Protein AF-B8M9M9-F1 (afdb_monomer)

Structure (mmCIF, N/CA/C/O backbone):
data_AF-B8M9M9-F1
#
_entry.id   AF-B8M9M9-F1
#
loop_
_atom_site.group_PDB
_atom_site.id
_atom_site.type_symbol
_atom_site.label_atom_id
_atom_site.label_alt_id
_atom_site.label_comp_id
_atom_site.label_asym_id
_atom_site.label_entity_id
_atom_site.label_seq_id
_atom_site.pdbx_PDB_ins_code
_atom_site.Cartn_x
_atom_site.Cartn_y
_atom_site.Cartn_z
_atom_site.occupancy
_atom_site.B_iso_or_equiv
_atom_site.auth_seq_id
_atom_site.auth_comp_id
_atom_site.auth_asym_id
_atom_site.auth_atom_id
_atom_site.pdbx_PDB_model_num
ATOM 1 N N . MET A 1 1 ? 18.901 -15.751 -24.600 1.00 37.00 1 MET A N 1
ATOM 2 C CA . MET A 1 1 ? 18.496 -15.668 -23.179 1.00 37.00 1 MET A CA 1
ATOM 3 C C . MET A 1 1 ? 17.667 -14.405 -23.020 1.00 37.00 1 MET A C 1
ATOM 5 O O . MET A 1 1 ? 18.188 -13.337 -23.303 1.00 37.00 1 MET A O 1
ATOM 9 N N . GLY A 1 2 ? 16.372 -14.521 -22.713 1.00 35.16 2 GLY A N 1
ATOM 10 C CA . GLY A 1 2 ? 15.493 -13.353 -22.566 1.00 35.16 2 GLY A CA 1
ATOM 11 C C . GLY A 1 2 ? 15.772 -12.568 -21.272 1.00 35.16 2 GLY A C 1
ATOM 12 O O . GLY A 1 2 ? 16.359 -13.128 -20.345 1.00 35.16 2 GLY A O 1
ATOM 13 N N . PRO A 1 3 ? 15.332 -11.300 -21.172 1.00 39.88 3 PRO A N 1
ATOM 14 C CA . PRO A 1 3 ? 15.603 -10.413 -20.030 1.00 39.88 3 PRO A CA 1
ATOM 15 C C . PRO A 1 3 ? 14.978 -10.867 -18.693 1.00 39.88 3 PRO A C 1
ATOM 17 O O . PRO A 1 3 ? 15.274 -10.295 -17.649 1.00 39.88 3 PRO A O 1
ATOM 20 N N . HIS A 1 4 ? 14.182 -11.940 -18.685 1.00 45.97 4 HIS A N 1
ATOM 21 C CA . HIS A 1 4 ? 13.529 -12.495 -17.493 1.00 45.97 4 HIS A CA 1
ATOM 22 C C . HIS A 1 4 ? 14.466 -13.223 -16.505 1.00 45.97 4 HIS A C 1
ATOM 24 O O . HIS A 1 4 ? 14.014 -13.648 -15.447 1.00 45.97 4 HIS A O 1
ATOM 30 N N . GLY A 1 5 ? 15.753 -13.402 -16.822 1.00 49.03 5 GLY A N 1
ATOM 31 C CA . GLY A 1 5 ? 16.657 -14.248 -16.026 1.00 49.03 5 GLY A CA 1
ATOM 32 C C . GLY A 1 5 ? 17.249 -13.623 -14.755 1.00 49.03 5 GLY A C 1
ATOM 33 O O . GLY A 1 5 ? 17.835 -14.349 -13.960 1.00 49.03 5 GLY A O 1
ATOM 34 N N . LEU A 1 6 ? 17.145 -12.303 -14.563 1.00 57.69 6 LEU A N 1
ATOM 35 C CA . LEU A 1 6 ? 17.858 -11.594 -13.484 1.00 57.69 6 LEU A CA 1
ATOM 36 C C . LEU A 1 6 ? 17.001 -11.275 -12.255 1.00 57.69 6 LEU A C 1
ATOM 38 O O . LEU A 1 6 ? 17.533 -11.223 -11.152 1.00 57.69 6 LEU A O 1
ATOM 42 N N . PHE A 1 7 ? 15.692 -11.086 -12.427 1.00 62.22 7 PHE A N 1
ATOM 43 C CA . PHE A 1 7 ? 14.778 -10.728 -11.343 1.00 62.22 7 PHE A CA 1
ATOM 44 C C . PHE A 1 7 ? 13.549 -11.633 -11.410 1.00 62.22 7 PHE A C 1
ATOM 46 O O . PHE A 1 7 ? 12.794 -11.592 -12.381 1.00 62.22 7 PHE A O 1
ATOM 53 N N . GLY A 1 8 ? 13.354 -12.464 -10.386 1.00 65.31 8 GLY A N 1
ATOM 54 C CA . GLY A 1 8 ? 12.163 -13.300 -10.245 1.00 65.31 8 GLY A CA 1
ATOM 55 C C . GLY A 1 8 ? 11.126 -12.644 -9.328 1.00 65.31 8 GLY A C 1
ATOM 56 O O . GLY A 1 8 ? 11.519 -11.997 -8.355 1.00 65.31 8 GLY A O 1
ATOM 57 N N . PRO A 1 9 ? 9.817 -12.814 -9.589 1.00 68.94 9 PRO A N 1
ATOM 58 C CA . PRO A 1 9 ? 8.790 -12.368 -8.658 1.00 68.94 9 PRO A CA 1
ATOM 59 C C . PRO A 1 9 ? 8.877 -13.131 -7.326 1.00 68.94 9 PRO A C 1
ATOM 61 O O . PRO A 1 9 ? 9.280 -14.299 -7.271 1.00 68.94 9 PRO A O 1
ATOM 64 N N . ILE A 1 10 ? 8.467 -12.480 -6.239 1.00 67.31 10 ILE A N 1
ATOM 65 C CA . ILE A 1 10 ? 8.389 -13.067 -4.905 1.00 67.31 10 ILE A CA 1
ATOM 66 C C . ILE A 1 10 ? 7.365 -14.205 -4.934 1.00 67.31 10 ILE A C 1
ATOM 68 O O . ILE A 1 10 ? 6.205 -14.014 -5.293 1.00 67.31 10 ILE A O 1
ATOM 72 N N . LYS A 1 11 ? 7.774 -15.394 -4.479 1.00 64.56 11 LYS A N 1
ATOM 73 C CA . LYS A 1 11 ? 6.892 -16.576 -4.418 1.00 64.56 11 LYS A CA 1
ATOM 74 C C . LYS A 1 11 ? 5.736 -16.423 -3.421 1.00 64.56 11 LYS A C 1
ATOM 76 O O . LYS A 1 11 ? 4.713 -17.084 -3.557 1.00 64.56 11 LYS A O 1
ATOM 81 N N . LYS A 1 12 ? 5.925 -15.602 -2.386 1.00 67.44 12 LYS A N 1
ATOM 82 C CA . LYS A 1 12 ? 4.947 -15.291 -1.337 1.00 67.44 12 LYS A CA 1
ATOM 83 C C . LYS A 1 12 ? 5.004 -13.791 -1.047 1.00 67.44 12 LYS A C 1
ATOM 85 O O . LYS A 1 12 ? 5.768 -13.390 -0.168 1.00 67.44 12 LYS A O 1
ATOM 90 N N . PRO A 1 13 ? 4.281 -12.956 -1.808 1.00 59.84 13 PRO A N 1
ATOM 91 C CA . PRO A 1 13 ? 4.285 -11.527 -1.551 1.00 59.84 13 PRO A CA 1
ATOM 92 C C . PRO A 1 13 ? 3.748 -11.241 -0.139 1.00 59.84 13 PRO A C 1
ATOM 94 O O . PRO A 1 13 ? 2.938 -12.019 0.382 1.00 59.84 13 PRO A O 1
ATOM 97 N N . PRO A 1 14 ? 4.163 -10.122 0.483 1.00 66.94 14 PRO A N 1
ATOM 98 C CA . PRO A 1 14 ? 3.512 -9.599 1.677 1.00 66.94 14 PRO A CA 1
ATOM 99 C C . PRO A 1 14 ? 2.004 -9.534 1.463 1.00 66.94 14 PRO A C 1
ATOM 101 O O . PRO A 1 14 ? 1.552 -9.403 0.332 1.00 66.94 14 PRO A O 1
ATOM 104 N N . VAL A 1 15 ? 1.219 -9.663 2.527 1.00 78.88 15 VAL A N 1
ATOM 105 C CA . VAL A 1 15 ? -0.241 -9.798 2.407 1.00 78.88 15 VAL A CA 1
ATOM 106 C C . VAL A 1 15 ? -0.929 -8.456 2.125 1.00 78.88 15 VAL A C 1
ATOM 108 O O . VAL A 1 15 ? -1.921 -8.422 1.398 1.00 78.88 15 VAL A O 1
ATOM 111 N N . ASN A 1 16 ? -0.367 -7.366 2.655 1.00 83.31 16 ASN A N 1
ATOM 112 C CA . ASN A 1 16 ? -0.835 -6.002 2.435 1.00 83.31 16 ASN A CA 1
ATOM 113 C C . ASN A 1 16 ? 0.273 -5.136 1.834 1.00 83.31 16 ASN A C 1
ATOM 115 O O . ASN A 1 16 ? 1.415 -5.151 2.306 1.00 83.31 16 ASN A O 1
ATOM 119 N N . LEU A 1 17 ? -0.103 -4.331 0.846 1.00 84.19 17 LEU A N 1
ATOM 120 C CA . LEU A 1 17 ? 0.721 -3.302 0.224 1.00 84.19 17 LEU A CA 1
ATOM 121 C C . LEU A 1 17 ? 0.045 -1.935 0.369 1.00 84.19 17 LEU A C 1
ATOM 123 O O . LEU A 1 17 ? -1.182 -1.834 0.303 1.00 84.19 17 LEU A O 1
ATOM 127 N N . LEU A 1 18 ? 0.842 -0.876 0.522 1.00 85.31 18 LEU A N 1
ATOM 128 C CA . LEU A 1 18 ? 0.359 0.505 0.559 1.00 85.31 18 LEU A CA 1
ATOM 129 C C . LEU A 1 18 ? 0.906 1.306 -0.614 1.00 85.31 18 LEU A C 1
ATOM 131 O O . LEU A 1 18 ? 2.118 1.336 -0.844 1.00 85.31 18 LEU A O 1
ATOM 135 N N . ARG A 1 19 ? 0.025 2.033 -1.301 1.00 86.69 19 ARG A N 1
ATOM 136 C CA . ARG A 1 19 ? 0.405 3.051 -2.286 1.00 86.69 19 ARG A CA 1
ATOM 137 C C . ARG A 1 19 ? -0.036 4.423 -1.808 1.00 86.69 19 ARG A C 1
ATOM 139 O O . ARG A 1 19 ? -1.153 4.579 -1.329 1.00 86.69 19 ARG A O 1
ATOM 146 N N . VAL A 1 20 ? 0.828 5.422 -1.974 1.00 86.00 20 VAL A N 1
ATOM 147 C CA . VAL A 1 20 ? 0.485 6.826 -1.714 1.00 86.00 20 VAL A CA 1
ATOM 148 C C . VAL A 1 20 ? 0.447 7.590 -3.034 1.00 86.00 20 VAL A C 1
ATOM 150 O O . VAL A 1 20 ? 1.456 7.653 -3.741 1.00 86.00 20 VAL A O 1
ATOM 153 N N . GLY A 1 21 ? -0.724 8.136 -3.358 1.00 85.50 21 GLY A N 1
ATOM 154 C CA . GLY A 1 21 ? -1.065 8.801 -4.620 1.00 85.50 21 GLY A CA 1
ATOM 155 C C . GLY A 1 21 ? -1.527 10.246 -4.441 1.00 85.50 21 GLY A C 1
ATOM 156 O O . GLY A 1 21 ? -1.677 10.688 -3.306 1.00 85.50 21 GLY A O 1
ATOM 157 N N . TYR A 1 22 ? -1.748 10.980 -5.539 1.00 84.44 22 TYR A N 1
ATOM 158 C CA . TYR A 1 22 ? -2.351 12.329 -5.526 1.00 84.44 22 TYR A CA 1
ATOM 159 C C . TYR A 1 22 ? -3.034 12.688 -6.864 1.00 84.44 22 TYR A C 1
ATOM 161 O O . TYR A 1 22 ? -2.689 12.106 -7.887 1.00 84.44 22 TYR A O 1
ATOM 169 N N . ASN A 1 23 ? -3.965 13.649 -6.905 1.00 68.75 23 ASN A N 1
ATOM 170 C CA . ASN A 1 23 ? -4.644 14.138 -8.131 1.00 68.75 23 ASN A CA 1
ATOM 171 C C . ASN A 1 23 ? -5.162 13.030 -9.078 1.00 68.75 23 ASN A C 1
ATOM 173 O O . ASN A 1 23 ? -4.987 13.116 -10.295 1.00 68.75 23 ASN A O 1
ATOM 177 N N . ASN A 1 24 ? -5.702 11.934 -8.538 1.00 63.38 24 ASN A N 1
ATOM 178 C CA . ASN A 1 24 ? -6.123 10.764 -9.321 1.00 63.38 24 ASN A CA 1
ATOM 179 C C . ASN A 1 24 ? -5.016 10.146 -10.214 1.00 63.38 24 ASN A C 1
ATOM 181 O O . ASN A 1 24 ? -5.287 9.286 -11.041 1.00 63.38 24 ASN A O 1
ATOM 185 N N . AS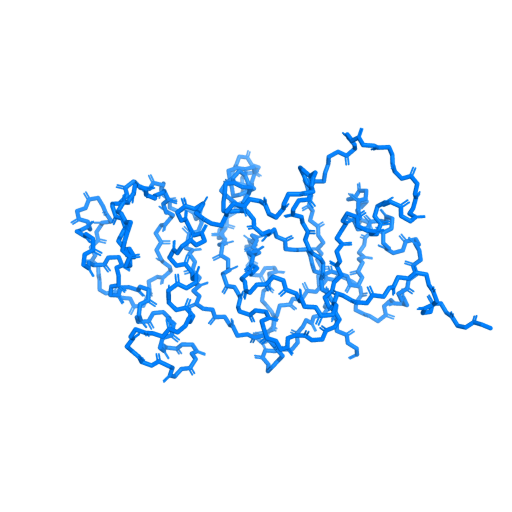N A 1 25 ? -3.741 10.508 -10.012 1.00 64.69 25 ASN A N 1
ATOM 186 C CA . ASN A 1 25 ? -2.597 9.959 -10.752 1.00 64.69 25 ASN A CA 1
ATOM 187 C C . ASN A 1 25 ? -2.364 8.473 -10.484 1.00 64.69 25 ASN A C 1
ATOM 189 O O . ASN A 1 25 ? -1.485 7.856 -11.071 1.00 64.69 25 ASN A O 1
ATOM 193 N N . THR A 1 26 ? -3.081 7.940 -9.505 1.00 61.09 26 THR A N 1
ATOM 194 C CA . THR A 1 26 ? -2.960 6.563 -9.090 1.00 61.09 26 THR A CA 1
ATOM 195 C C . THR A 1 26 ? -4.026 5.712 -9.742 1.00 61.09 26 THR A C 1
ATOM 197 O O . THR A 1 26 ? -3.704 4.574 -10.045 1.00 61.09 26 THR A O 1
ATOM 200 N N . PHE A 1 27 ? -5.222 6.245 -10.021 1.00 68.12 27 PHE A N 1
ATOM 201 C CA . PHE A 1 27 ? -6.315 5.487 -10.617 1.00 68.12 27 PHE A CA 1
ATOM 202 C C . PHE A 1 27 ? -6.678 5.995 -12.011 1.00 68.12 27 PHE A C 1
ATOM 204 O O . PHE A 1 27 ? -7.048 7.149 -12.193 1.00 68.12 27 PHE A O 1
ATOM 211 N N . GLN A 1 28 ? -6.666 5.094 -12.989 1.00 67.81 28 GLN A N 1
ATOM 212 C CA . GLN A 1 28 ? -7.261 5.330 -14.301 1.00 67.81 28 GLN A CA 1
ATOM 213 C C . GLN A 1 28 ? -8.176 4.155 -14.628 1.00 67.81 28 GLN A C 1
ATOM 215 O O . GLN A 1 28 ? -7.745 3.004 -14.573 1.00 67.81 28 GLN A O 1
ATOM 220 N N . ASN A 1 29 ? -9.442 4.427 -14.955 1.00 67.88 29 ASN A N 1
ATOM 221 C CA . ASN A 1 29 ? -10.446 3.393 -15.241 1.00 67.88 29 ASN A CA 1
ATOM 222 C C . ASN A 1 29 ? -10.496 2.301 -14.152 1.00 67.88 29 ASN A C 1
ATOM 224 O O . ASN A 1 29 ? -10.476 1.117 -14.467 1.00 67.88 29 ASN A O 1
ATOM 228 N N . PHE A 1 30 ? -10.493 2.706 -12.875 1.00 68.31 30 PHE A N 1
ATOM 229 C CA . PHE A 1 30 ? -10.456 1.826 -11.690 1.00 68.31 30 PHE A CA 1
ATOM 230 C C . PHE A 1 30 ? -9.159 1.019 -11.478 1.00 68.31 30 PHE A C 1
ATOM 232 O O . PHE A 1 30 ? -9.028 0.338 -10.461 1.00 68.31 30 PHE A O 1
ATOM 239 N N . ASN A 1 31 ? -8.173 1.147 -12.369 1.00 71.56 31 ASN A N 1
ATOM 240 C CA . ASN A 1 31 ? -6.891 0.444 -12.307 1.00 71.56 31 ASN A CA 1
ATOM 241 C C . ASN A 1 31 ? -5.799 1.318 -11.684 1.00 71.56 31 ASN A C 1
ATOM 243 O O . ASN A 1 31 ? -5.818 2.533 -11.871 1.00 71.56 31 ASN A O 1
ATOM 247 N N . MET A 1 32 ? -4.826 0.719 -10.992 1.00 75.12 32 MET A N 1
ATOM 248 C CA . MET A 1 32 ? -3.629 1.408 -10.513 1.00 75.12 32 MET A CA 1
ATOM 249 C C . MET A 1 32 ? -2.572 1.407 -11.600 1.00 75.12 32 MET A C 1
ATOM 251 O O . MET A 1 32 ? -2.224 0.334 -12.069 1.00 75.12 32 MET A O 1
ATOM 255 N N . VAL A 1 33 ? -2.028 2.566 -11.979 1.00 68.12 33 VAL A N 1
ATOM 256 C CA . VAL A 1 33 ? -1.318 2.732 -13.268 1.00 68.12 33 VAL A CA 1
ATOM 257 C C . VAL A 1 33 ? 0.184 3.057 -12.990 1.00 68.12 33 VAL A C 1
ATOM 259 O O . VAL A 1 33 ? 0.483 3.891 -12.132 1.00 68.12 33 VAL A O 1
ATOM 262 N N . ALA A 1 34 ? 1.130 2.320 -13.612 1.00 69.69 34 ALA A N 1
ATOM 263 C CA . ALA A 1 34 ? 2.610 2.314 -13.431 1.00 69.69 34 ALA A CA 1
ATOM 264 C C . ALA A 1 34 ? 3.435 3.472 -13.990 1.00 69.69 34 ALA A C 1
ATOM 266 O O . ALA A 1 34 ? 3.583 4.403 -13.238 1.00 69.69 34 ALA A O 1
ATOM 267 N N . GLY A 1 35 ? 4.015 3.465 -15.193 1.00 65.81 35 GLY A N 1
ATOM 268 C CA . GLY A 1 35 ? 4.495 4.693 -15.842 1.00 65.81 35 GLY A CA 1
ATOM 269 C C . GLY A 1 35 ? 4.885 4.661 -17.287 1.00 65.81 35 GLY A C 1
ATOM 270 O O . GLY A 1 35 ? 4.576 5.557 -18.074 1.00 65.81 35 GLY A O 1
ATOM 271 N N . TYR A 1 36 ? 5.448 3.537 -17.649 1.00 73.31 36 TYR A N 1
ATOM 272 C CA . TYR A 1 36 ? 5.598 3.160 -19.021 1.00 73.31 36 TYR A CA 1
ATOM 273 C C . TYR A 1 36 ? 5.278 1.662 -19.088 1.00 73.31 36 TYR A C 1
ATOM 275 O O . TYR A 1 36 ? 6.170 0.837 -18.960 1.00 73.31 36 TYR A O 1
ATOM 283 N N . PRO A 1 37 ? 3.994 1.289 -19.186 1.00 69.12 37 PRO A N 1
ATOM 284 C CA . PRO A 1 37 ? 3.499 -0.105 -19.104 1.00 69.12 37 PRO A CA 1
ATOM 285 C C . PRO A 1 37 ? 4.147 -1.041 -20.095 1.00 69.12 37 PRO A C 1
ATOM 287 O O . PRO A 1 37 ? 4.480 -2.172 -19.789 1.00 69.12 37 PRO A O 1
ATOM 290 N N . ASN A 1 38 ? 4.244 -0.536 -21.320 1.00 74.69 38 ASN A N 1
ATOM 291 C CA . ASN A 1 38 ? 4.642 -1.267 -22.495 1.00 74.69 38 ASN A CA 1
ATOM 292 C C . ASN A 1 38 ? 6.170 -1.235 -22.597 1.00 74.69 38 ASN A C 1
ATOM 294 O O . ASN A 1 38 ? 6.725 -1.675 -23.600 1.00 74.69 38 ASN A O 1
ATOM 298 N N . MET A 1 39 ? 6.855 -0.662 -21.592 1.00 76.69 39 MET A N 1
ATOM 299 C CA . MET A 1 39 ? 8.299 -0.736 -21.492 1.00 76.69 39 MET A CA 1
ATOM 300 C C . MET A 1 39 ? 8.676 -2.182 -21.204 1.00 76.69 39 MET A C 1
ATOM 302 O O . MET A 1 39 ? 8.131 -2.781 -20.273 1.00 76.69 39 MET A O 1
ATOM 306 N N . PRO A 1 40 ? 9.655 -2.732 -21.929 1.00 79.81 40 PRO A N 1
ATOM 307 C CA . PRO A 1 40 ? 10.264 -3.982 -21.534 1.00 79.81 40 PRO A CA 1
ATOM 308 C C . PRO A 1 40 ? 10.797 -3.894 -20.103 1.00 79.81 40 PRO A C 1
ATOM 310 O O . PRO A 1 40 ? 11.356 -2.882 -19.675 1.00 79.81 40 PRO A O 1
ATOM 313 N N . ILE A 1 41 ? 10.654 -4.990 -19.374 1.00 78.75 41 ILE A N 1
ATOM 314 C CA . ILE A 1 41 ? 11.177 -5.115 -18.020 1.00 78.75 41 ILE A CA 1
ATOM 315 C C . ILE A 1 41 ? 12.672 -5.384 -18.132 1.00 78.75 41 ILE A C 1
ATOM 317 O O . ILE A 1 41 ? 13.095 -6.502 -18.429 1.00 78.75 41 ILE A O 1
ATOM 321 N N . THR A 1 42 ? 13.469 -4.337 -17.941 1.00 82.56 42 THR A N 1
ATOM 322 C CA . THR A 1 42 ? 14.930 -4.403 -18.024 1.00 82.56 42 THR A CA 1
ATOM 323 C C . THR A 1 42 ? 15.587 -4.057 -16.695 1.00 82.56 42 THR A C 1
ATOM 325 O O . THR A 1 42 ? 14.961 -3.540 -15.766 1.00 82.56 42 THR A O 1
ATOM 328 N N . LYS A 1 43 ? 16.891 -4.329 -16.611 1.00 80.94 43 LYS A N 1
ATOM 329 C CA . LYS A 1 43 ? 17.723 -3.930 -15.477 1.00 80.94 43 LYS A CA 1
ATOM 330 C C . LYS A 1 43 ? 17.694 -2.410 -15.284 1.00 80.94 43 LYS A C 1
ATOM 332 O O . LYS A 1 43 ? 17.609 -1.942 -14.156 1.00 80.94 43 LYS A O 1
ATOM 337 N N . GLU A 1 44 ? 17.719 -1.664 -16.382 1.00 83.56 44 GLU A N 1
ATOM 338 C CA . GLU A 1 44 ? 17.656 -0.203 -16.419 1.00 83.56 44 GLU A CA 1
ATOM 339 C C . GLU A 1 44 ? 16.297 0.302 -15.940 1.00 83.56 44 GLU A C 1
ATOM 341 O O . GLU A 1 44 ? 16.246 1.271 -15.200 1.00 83.56 44 GLU A O 1
ATOM 346 N N . ALA A 1 45 ? 15.200 -0.382 -16.275 1.00 79.69 45 ALA A N 1
ATOM 347 C CA . ALA A 1 45 ? 13.880 -0.018 -15.774 1.00 79.69 45 ALA A CA 1
ATOM 348 C C . ALA A 1 45 ? 13.785 -0.187 -14.244 1.00 79.69 45 ALA A C 1
ATOM 350 O O . ALA A 1 45 ? 13.182 0.648 -13.562 1.00 79.69 45 ALA A O 1
ATOM 351 N N . PHE A 1 46 ? 14.373 -1.261 -13.693 1.00 79.25 46 PHE A N 1
ATOM 352 C CA . PHE A 1 46 ? 14.482 -1.443 -12.241 1.00 79.25 46 PHE A CA 1
ATOM 353 C C . PHE A 1 46 ? 15.363 -0.360 -11.626 1.00 79.25 46 PHE A C 1
ATOM 355 O O . PHE A 1 46 ? 14.960 0.239 -10.635 1.00 79.25 46 PHE A O 1
ATOM 362 N N . ASP A 1 47 ? 16.529 -0.096 -12.223 1.00 82.31 47 ASP A N 1
ATOM 363 C CA . ASP A 1 47 ? 17.453 0.954 -11.792 1.00 82.31 47 ASP A CA 1
ATOM 364 C C . ASP A 1 47 ? 16.770 2.319 -11.785 1.00 82.31 47 ASP A C 1
ATOM 366 O O . ASP A 1 47 ? 16.828 3.013 -10.785 1.00 82.31 47 ASP A O 1
ATOM 370 N N . ASP A 1 48 ? 16.038 2.680 -12.835 1.00 80.31 48 ASP A N 1
ATOM 371 C CA . ASP A 1 48 ? 15.309 3.941 -12.934 1.00 80.31 48 ASP A CA 1
ATOM 372 C C . ASP A 1 48 ? 14.207 4.051 -11.873 1.00 80.31 48 ASP A C 1
ATOM 374 O O . ASP A 1 48 ? 14.051 5.106 -11.249 1.00 80.31 48 ASP A O 1
ATOM 378 N N . CYS A 1 49 ? 13.482 2.958 -11.614 1.00 77.75 49 CYS A N 1
ATOM 379 C CA . CYS A 1 49 ? 12.434 2.924 -10.595 1.00 77.75 49 CYS A CA 1
ATOM 380 C C . CYS A 1 49 ? 13.013 3.028 -9.179 1.00 77.75 49 CYS A C 1
ATOM 382 O O . CYS A 1 49 ? 12.459 3.725 -8.329 1.00 77.75 49 CYS A O 1
ATOM 384 N N . LEU A 1 50 ? 14.126 2.338 -8.932 1.00 74.25 50 LEU A N 1
ATOM 385 C CA . LEU A 1 50 ? 14.862 2.325 -7.673 1.00 74.25 50 LEU A CA 1
ATOM 386 C C . LEU A 1 50 ? 15.566 3.677 -7.446 1.00 74.25 50 LEU A C 1
ATOM 388 O O . LEU A 1 50 ? 15.395 4.299 -6.406 1.00 74.25 50 LEU A O 1
ATOM 392 N N . CYS A 1 51 ? 16.301 4.211 -8.415 1.00 72.06 51 CYS A N 1
ATOM 393 C CA . CYS A 1 51 ? 16.948 5.523 -8.324 1.00 72.06 51 CYS A CA 1
ATOM 394 C C . CYS A 1 51 ? 15.968 6.695 -8.325 1.00 72.06 51 CYS A C 1
ATOM 396 O O . CYS A 1 51 ? 16.401 7.825 -8.091 1.00 72.06 51 CYS A O 1
ATOM 398 N N . TRP A 1 52 ? 14.681 6.460 -8.589 1.00 70.00 52 TRP A N 1
ATOM 399 C CA . TRP A 1 52 ? 13.684 7.520 -8.731 1.00 70.00 52 TRP A CA 1
ATOM 400 C C . TRP A 1 52 ? 14.053 8.506 -9.833 1.00 70.00 52 TRP A C 1
ATOM 402 O O . TRP A 1 52 ? 13.864 9.720 -9.685 1.00 70.00 52 TRP A O 1
ATOM 412 N N . ARG A 1 53 ? 14.614 7.996 -10.932 1.00 68.88 53 ARG A N 1
ATOM 413 C CA . ARG A 1 53 ? 14.853 8.843 -12.096 1.00 68.88 53 ARG A CA 1
ATOM 414 C C . ARG A 1 53 ? 13.498 9.365 -12.587 1.00 68.88 53 ARG A C 1
ATOM 416 O O . ARG A 1 53 ? 12.495 8.666 -12.461 1.00 68.88 53 ARG A O 1
ATOM 423 N N . PRO A 1 54 ? 13.438 10.578 -13.161 1.00 64.94 54 PRO A N 1
ATOM 424 C CA . PRO A 1 54 ? 12.204 11.114 -13.741 1.00 64.94 54 PRO A CA 1
ATOM 425 C C . PRO A 1 54 ? 11.709 10.310 -14.959 1.00 64.94 54 PRO A C 1
ATOM 427 O O . PRO A 1 54 ? 10.705 10.673 -15.565 1.00 64.94 54 PRO A O 1
ATOM 430 N N . ASN A 1 55 ? 12.406 9.229 -15.314 1.00 69.75 55 ASN A N 1
ATOM 431 C CA . ASN A 1 55 ? 12.019 8.287 -16.342 1.00 69.75 55 ASN A CA 1
ATOM 432 C C . ASN A 1 55 ? 10.792 7.500 -15.883 1.00 69.75 55 ASN A C 1
ATOM 434 O O . ASN A 1 55 ? 10.743 6.952 -14.782 1.00 69.75 55 ASN A O 1
ATOM 438 N N . ALA A 1 56 ? 9.796 7.433 -16.754 1.00 71.88 56 ALA A N 1
ATOM 439 C CA . ALA A 1 56 ? 8.641 6.592 -16.533 1.00 71.88 56 ALA A CA 1
ATOM 440 C C . ALA A 1 56 ? 9.051 5.109 -16.628 1.00 71.88 56 ALA A C 1
ATOM 442 O O . ALA A 1 56 ? 9.799 4.730 -17.527 1.00 71.88 56 ALA A O 1
ATOM 443 N N . THR A 1 57 ? 8.575 4.274 -15.702 1.00 74.62 57 THR A N 1
ATOM 444 C CA . THR A 1 57 ? 8.961 2.853 -15.601 1.00 74.62 57 THR A CA 1
ATOM 445 C C . THR A 1 57 ? 7.728 1.946 -15.621 1.00 74.62 57 THR A C 1
ATOM 447 O O . THR A 1 57 ? 6.629 2.414 -15.318 1.00 74.62 57 THR A O 1
ATOM 450 N N . PRO A 1 58 ? 7.847 0.646 -15.944 1.00 76.31 58 PRO A N 1
ATOM 451 C CA . PRO A 1 58 ? 6.710 -0.280 -15.929 1.00 76.31 58 PRO A CA 1
ATOM 452 C C . PRO A 1 58 ? 6.259 -0.678 -14.509 1.00 76.31 58 PRO A C 1
ATOM 454 O O . PRO A 1 58 ? 5.376 -1.521 -14.359 1.00 76.31 58 PRO A O 1
ATOM 457 N N . PHE A 1 59 ? 6.838 -0.096 -13.450 1.00 76.81 59 PHE A N 1
ATOM 458 C CA . PHE A 1 59 ? 6.631 -0.532 -12.067 1.00 76.81 59 PHE A CA 1
ATOM 459 C C . PHE A 1 59 ? 5.732 0.400 -11.259 1.00 76.81 59 PHE A C 1
ATOM 461 O O . PHE A 1 59 ? 5.816 1.626 -11.340 1.00 76.81 59 PHE A O 1
ATOM 468 N N . ILE A 1 60 ? 4.905 -0.201 -10.407 1.00 79.88 60 ILE A N 1
ATOM 469 C CA . ILE A 1 60 ? 4.184 0.488 -9.342 1.00 79.88 60 ILE A CA 1
ATOM 470 C C . ILE A 1 60 ? 4.883 0.180 -8.021 1.00 79.88 60 ILE A C 1
ATOM 472 O O . ILE A 1 60 ? 4.897 -0.980 -7.605 1.00 79.88 60 ILE A O 1
ATOM 476 N N . PRO A 1 61 ? 5.427 1.182 -7.318 1.00 78.12 61 PRO A N 1
ATOM 477 C CA . PRO A 1 61 ? 6.019 0.961 -6.023 1.00 78.12 61 PRO A CA 1
ATOM 478 C C . PRO A 1 61 ? 4.957 1.026 -4.941 1.00 78.12 61 PRO A C 1
ATOM 480 O O . PRO A 1 61 ? 4.121 1.934 -4.880 1.00 78.12 61 PRO A O 1
ATOM 483 N N . PHE A 1 62 ? 5.084 0.074 -4.037 1.00 82.06 62 PHE A N 1
ATOM 484 C CA . PHE A 1 62 ? 4.363 -0.025 -2.795 1.00 82.06 62 PHE A CA 1
ATOM 485 C C . PHE A 1 62 ? 5.355 -0.012 -1.637 1.00 82.06 62 PHE A C 1
ATOM 487 O O . PHE A 1 62 ? 6.523 -0.389 -1.754 1.00 82.06 62 PHE A O 1
ATOM 494 N N . THR A 1 63 ? 4.868 0.400 -0.480 1.00 80.38 63 THR A N 1
ATOM 495 C CA . THR A 1 63 ? 5.558 0.184 0.790 1.00 80.38 63 THR A CA 1
ATOM 496 C C . THR A 1 63 ? 4.817 -0.884 1.570 1.00 80.38 63 THR A C 1
ATOM 498 O O . THR A 1 63 ? 3.589 -0.963 1.466 1.00 80.38 63 THR A O 1
ATOM 501 N N . ILE A 1 64 ? 5.553 -1.686 2.351 1.00 77.31 64 ILE A N 1
ATOM 502 C CA . ILE A 1 64 ? 4.918 -2.567 3.337 1.00 77.31 64 ILE A CA 1
ATOM 503 C C . ILE A 1 64 ? 4.805 -1.951 4.737 1.00 77.31 64 ILE A C 1
ATOM 505 O O . ILE A 1 64 ? 4.425 -2.611 5.696 1.00 77.31 64 ILE A O 1
ATOM 509 N N . ASP A 1 65 ? 5.201 -0.690 4.865 1.00 80.81 65 ASP A N 1
ATOM 510 C CA . ASP A 1 65 ? 5.320 0.003 6.138 1.00 80.81 65 ASP A CA 1
ATOM 511 C C . ASP A 1 65 ? 4.355 1.192 6.183 1.00 80.81 65 ASP A C 1
ATOM 513 O O . ASP A 1 65 ? 4.420 2.106 5.347 1.00 80.81 65 ASP A O 1
ATOM 517 N N . TRP A 1 66 ? 3.455 1.165 7.170 1.00 85.88 66 TRP A N 1
ATOM 518 C CA . TRP A 1 66 ? 2.467 2.217 7.404 1.00 85.88 66 TRP A CA 1
ATOM 519 C C . TRP A 1 66 ? 3.124 3.560 7.746 1.00 85.88 66 TRP A C 1
ATOM 521 O O . TRP A 1 66 ? 2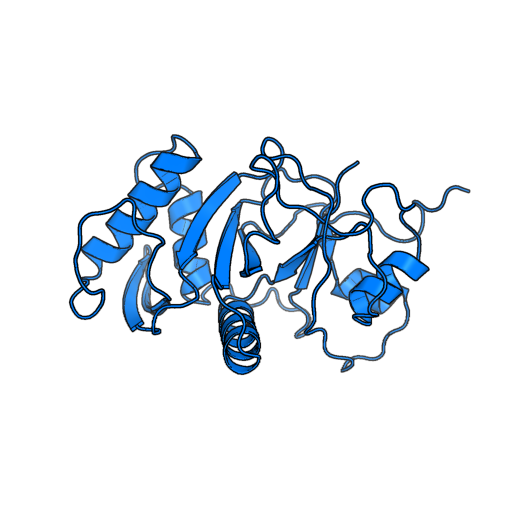.752 4.593 7.188 1.00 85.88 66 TRP A O 1
ATOM 531 N N . GLY A 1 67 ? 4.171 3.561 8.573 1.00 84.50 67 GLY A N 1
ATOM 532 C CA . GLY A 1 67 ? 4.942 4.759 8.905 1.00 84.50 67 GLY A CA 1
ATOM 533 C C . GLY A 1 67 ? 5.599 5.405 7.679 1.00 84.50 67 GLY A C 1
ATOM 534 O O . GLY A 1 67 ? 5.558 6.629 7.528 1.00 84.50 67 GLY A O 1
ATOM 535 N N . ARG A 1 68 ? 6.134 4.608 6.745 1.00 82.12 68 ARG A N 1
ATOM 536 C CA . ARG A 1 68 ? 6.657 5.085 5.453 1.00 82.12 68 ARG A CA 1
ATOM 537 C C . ARG A 1 68 ? 5.554 5.670 4.586 1.00 82.12 68 ARG A C 1
ATOM 539 O O . ARG A 1 68 ? 5.769 6.726 3.994 1.00 82.12 68 ARG A O 1
ATOM 546 N N . ALA A 1 69 ? 4.373 5.054 4.542 1.00 85.19 69 ALA A N 1
ATOM 547 C CA . ALA A 1 69 ? 3.229 5.625 3.831 1.00 85.19 69 ALA A CA 1
ATOM 548 C C . ALA A 1 69 ? 2.825 6.991 4.421 1.00 85.19 69 ALA A C 1
ATOM 550 O O . ALA A 1 69 ? 2.659 7.959 3.677 1.00 85.19 69 ALA A O 1
ATOM 551 N N . LEU A 1 70 ? 2.778 7.124 5.751 1.00 88.62 70 LEU A N 1
ATOM 552 C CA . LEU A 1 70 ? 2.498 8.398 6.426 1.00 88.62 70 LEU A CA 1
ATOM 553 C C . LEU A 1 70 ? 3.593 9.452 6.187 1.00 88.62 70 LEU A C 1
ATOM 555 O O . LEU A 1 70 ? 3.292 10.618 5.914 1.00 88.62 70 LEU A O 1
ATOM 559 N N . LYS A 1 71 ? 4.872 9.061 6.229 1.00 86.25 71 LYS A N 1
ATOM 560 C CA . LYS A 1 71 ? 6.002 9.937 5.876 1.00 86.25 71 LYS A CA 1
ATOM 561 C C . LYS A 1 71 ? 5.888 10.401 4.424 1.00 86.25 71 LYS A C 1
ATOM 563 O O . LYS A 1 71 ? 6.120 11.575 4.120 1.00 86.25 71 LYS A O 1
ATOM 568 N N . ARG A 1 72 ? 5.482 9.500 3.526 1.00 84.19 72 ARG A N 1
ATOM 569 C CA . ARG A 1 72 ? 5.322 9.796 2.105 1.00 84.19 72 ARG A CA 1
ATOM 570 C C . ARG A 1 72 ? 4.188 10.772 1.842 1.00 84.19 72 ARG A C 1
ATOM 572 O O . ARG A 1 72 ? 4.389 11.738 1.104 1.00 84.19 72 ARG A O 1
ATOM 579 N N . ARG A 1 73 ? 3.045 10.546 2.489 1.00 89.56 73 ARG A N 1
ATOM 580 C CA . ARG A 1 73 ? 1.907 11.467 2.543 1.00 89.56 73 ARG A CA 1
ATOM 581 C C . ARG A 1 73 ? 2.368 12.860 2.976 1.00 89.56 73 ARG A C 1
ATOM 583 O O . ARG A 1 73 ? 2.165 13.820 2.241 1.00 89.56 73 ARG A O 1
ATOM 590 N N . ARG A 1 74 ? 3.083 12.975 4.102 1.00 90.06 74 ARG A N 1
ATOM 591 C CA . ARG A 1 74 ? 3.605 14.262 4.603 1.00 90.06 74 ARG A CA 1
ATOM 592 C C . ARG A 1 74 ? 4.495 14.972 3.576 1.00 90.06 74 ARG A C 1
ATOM 594 O O . ARG A 1 74 ? 4.348 16.171 3.366 1.00 90.06 74 ARG A O 1
ATOM 601 N N . LYS A 1 75 ? 5.387 14.237 2.901 1.00 87.44 75 LYS A N 1
ATOM 602 C CA . LYS A 1 75 ? 6.261 14.778 1.841 1.00 87.44 75 LYS A CA 1
ATOM 603 C C . LYS A 1 75 ? 5.472 15.284 0.629 1.00 87.44 75 LYS A C 1
ATOM 605 O O . LYS A 1 75 ? 5.900 16.244 -0.001 1.00 87.44 75 LYS A O 1
ATOM 610 N N . LEU A 1 76 ? 4.363 14.637 0.270 1.00 86.88 76 LEU A N 1
ATOM 611 C CA . LEU A 1 76 ? 3.489 15.080 -0.819 1.00 86.88 76 LEU A CA 1
ATOM 612 C C . LEU A 1 76 ? 2.757 16.377 -0.464 1.00 86.88 76 LEU A C 1
ATOM 614 O O . LEU A 1 76 ? 2.815 17.330 -1.239 1.00 86.88 76 LEU A O 1
ATOM 618 N N . ILE A 1 77 ? 2.166 16.433 0.728 1.00 89.88 77 ILE A N 1
ATOM 619 C CA . ILE A 1 77 ? 1.475 17.625 1.240 1.00 89.88 77 ILE A CA 1
ATOM 620 C C . ILE A 1 77 ? 2.445 18.802 1.356 1.00 89.88 77 ILE A C 1
ATOM 622 O O . ILE A 1 77 ? 2.157 19.887 0.866 1.00 89.88 77 ILE A O 1
ATOM 626 N N . GLY A 1 78 ? 3.643 18.579 1.907 1.00 89.06 78 GLY A N 1
ATOM 627 C CA . GLY A 1 78 ? 4.678 19.615 2.010 1.00 89.06 78 GLY A CA 1
ATOM 628 C C . GLY A 1 78 ? 5.177 20.144 0.658 1.00 89.06 78 GLY A C 1
ATOM 629 O O . GLY A 1 78 ? 5.771 21.213 0.603 1.00 89.06 78 GLY A O 1
ATOM 630 N N . LYS A 1 79 ? 4.919 19.423 -0.444 1.00 89.31 79 LYS A N 1
ATOM 631 C CA . LYS A 1 79 ? 5.169 19.874 -1.824 1.00 89.31 79 LYS A CA 1
ATOM 632 C C . LYS A 1 79 ? 3.949 20.554 -2.467 1.00 89.31 79 LYS A C 1
ATOM 634 O O . LYS A 1 79 ? 3.947 20.753 -3.679 1.00 89.31 79 LYS A O 1
ATOM 639 N N . GLY A 1 80 ? 2.900 20.847 -1.697 1.00 89.44 80 GLY A N 1
ATOM 640 C CA . GLY A 1 80 ? 1.666 21.472 -2.177 1.00 89.44 80 GLY A CA 1
ATOM 641 C C . GLY A 1 80 ? 0.777 20.556 -3.022 1.00 89.44 80 GLY A C 1
ATOM 642 O O . GLY A 1 80 ? -0.082 21.050 -3.750 1.00 89.44 80 GLY A O 1
ATOM 643 N N . ARG A 1 81 ? 0.983 19.230 -2.983 1.00 89.50 81 ARG A N 1
ATOM 644 C CA . ARG A 1 81 ? 0.117 18.284 -3.705 1.00 89.50 81 ARG A CA 1
ATOM 645 C C . ARG A 1 81 ? -1.246 18.200 -3.013 1.00 89.50 81 ARG A C 1
ATOM 647 O O . ARG A 1 81 ? -1.298 18.162 -1.788 1.00 89.50 81 ARG A O 1
ATOM 654 N N . GLN A 1 82 ? -2.305 18.176 -3.817 1.00 87.69 82 GLN A N 1
ATOM 655 C CA . GLN A 1 82 ? -3.698 18.050 -3.383 1.00 87.69 82 GLN A CA 1
ATOM 656 C C . GLN A 1 82 ? -4.200 16.622 -3.625 1.00 87.69 82 GLN A C 1
ATOM 658 O O . GLN A 1 82 ? -3.504 15.823 -4.258 1.00 87.69 82 GLN A O 1
ATOM 663 N N . ASP A 1 83 ? -5.383 16.294 -3.104 1.00 86.25 83 ASP A N 1
ATOM 664 C CA . ASP A 1 83 ? -6.044 14.992 -3.277 1.00 86.25 83 ASP A CA 1
ATOM 665 C C . ASP A 1 83 ? -5.123 13.802 -2.965 1.00 86.25 83 ASP A C 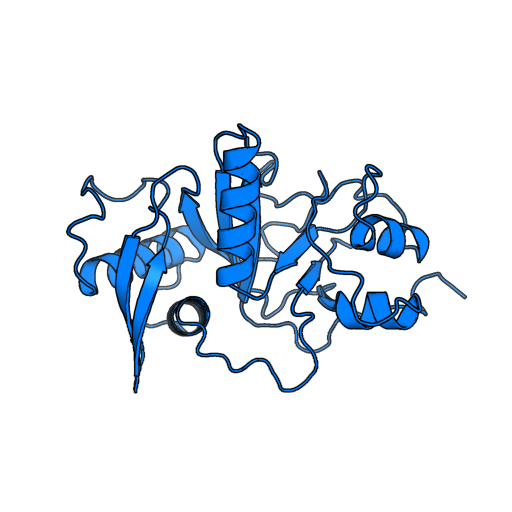1
ATOM 667 O O . ASP A 1 83 ? -5.102 12.796 -3.683 1.00 86.25 83 ASP A O 1
ATOM 671 N N . VAL A 1 84 ? -4.285 13.941 -1.932 1.00 88.12 84 VAL A N 1
ATOM 672 C CA . VAL A 1 84 ? -3.362 12.881 -1.524 1.00 88.12 84 VAL A CA 1
ATOM 673 C C . VAL A 1 84 ? -4.176 11.716 -0.976 1.00 88.12 84 VAL A C 1
ATOM 675 O O . VAL A 1 84 ? -5.048 11.912 -0.140 1.00 88.12 84 VAL A O 1
ATOM 678 N N . VAL A 1 85 ? -3.871 10.490 -1.392 1.00 89.19 85 VAL A N 1
ATOM 679 C CA . VAL A 1 85 ? -4.567 9.281 -0.928 1.00 89.19 85 VAL A CA 1
ATOM 680 C C . VAL A 1 85 ? -3.576 8.217 -0.485 1.00 89.19 85 VAL A C 1
ATOM 682 O O . VAL A 1 85 ? -2.497 8.091 -1.066 1.00 89.19 85 VAL A O 1
ATOM 685 N N . ILE A 1 86 ? -3.944 7.428 0.524 1.00 89.56 86 ILE A N 1
ATOM 686 C CA . ILE A 1 86 ? -3.255 6.177 0.865 1.00 89.56 86 ILE A CA 1
ATOM 687 C C . ILE A 1 86 ? -4.185 5.026 0.499 1.00 89.56 86 ILE A C 1
ATOM 689 O O . ILE A 1 86 ? -5.341 5.007 0.903 1.00 89.56 86 ILE A O 1
ATOM 693 N N . ILE A 1 87 ? -3.693 4.062 -0.267 1.00 88.12 87 ILE A N 1
ATOM 694 C CA . ILE A 1 87 ? -4.475 2.932 -0.768 1.00 88.12 87 ILE A CA 1
ATOM 695 C C . ILE A 1 87 ? -3.881 1.664 -0.178 1.00 88.12 87 ILE A C 1
ATOM 697 O O . ILE A 1 87 ? -2.708 1.371 -0.411 1.00 88.12 87 ILE A O 1
ATOM 701 N N . ALA A 1 88 ? -4.693 0.923 0.573 1.00 89.62 88 ALA A N 1
ATOM 702 C CA . ALA A 1 88 ? -4.343 -0.391 1.087 1.00 89.62 88 ALA A CA 1
ATOM 703 C C . ALA A 1 88 ? -4.837 -1.477 0.133 1.00 89.62 88 ALA A C 1
ATOM 705 O O . ALA A 1 88 ? -6.004 -1.494 -0.268 1.00 89.62 88 ALA A O 1
ATOM 706 N N . VAL A 1 89 ? -3.939 -2.391 -0.216 1.00 87.81 89 VAL A N 1
ATOM 707 C CA . VAL A 1 89 ? -4.157 -3.409 -1.239 1.00 87.81 89 VAL A CA 1
ATOM 708 C C . VAL A 1 89 ? -3.820 -4.777 -0.679 1.00 87.81 89 VAL A C 1
ATOM 710 O O . VAL A 1 89 ? -2.762 -4.969 -0.086 1.00 87.81 89 VAL A O 1
ATOM 713 N N . TRP A 1 90 ? -4.713 -5.730 -0.909 1.00 87.25 90 TRP A N 1
ATOM 714 C CA . TRP A 1 90 ? -4.490 -7.137 -0.636 1.00 87.25 90 TRP A CA 1
ATOM 715 C C . TRP A 1 90 ? -3.733 -7.778 -1.791 1.00 87.25 90 TRP A C 1
ATOM 717 O O . TRP A 1 90 ? -4.235 -7.858 -2.915 1.00 87.25 90 TRP A O 1
ATOM 727 N N . SER A 1 91 ? -2.528 -8.244 -1.496 1.00 81.19 91 SER A N 1
ATOM 728 C CA . SER A 1 91 ? -1.566 -8.753 -2.477 1.00 81.19 91 SER A CA 1
ATOM 729 C C . SER A 1 91 ? -1.431 -10.271 -2.477 1.00 81.19 91 SER A C 1
ATOM 731 O O . SER A 1 91 ? -0.717 -10.830 -3.308 1.00 81.19 91 SER A O 1
ATOM 733 N N . LYS A 1 92 ? -2.135 -10.980 -1.587 1.00 81.81 92 LYS A N 1
ATOM 734 C CA . LYS A 1 92 ? -2.196 -12.447 -1.636 1.00 81.81 92 LYS A CA 1
ATOM 735 C C . LYS A 1 92 ? -2.914 -12.880 -2.919 1.00 81.81 92 LYS A C 1
ATOM 737 O O . LYS A 1 92 ? -4.099 -12.592 -3.111 1.00 81.81 92 LYS A O 1
ATOM 742 N N . GLY A 1 93 ? -2.180 -13.605 -3.759 1.00 76.00 93 GLY A N 1
ATOM 743 C CA . GLY A 1 93 ? -2.622 -14.030 -5.087 1.00 76.00 93 GLY A CA 1
ATOM 744 C C . GLY A 1 93 ? -2.182 -13.102 -6.220 1.00 76.00 93 GLY A C 1
ATOM 745 O O . GLY A 1 93 ? -2.434 -13.440 -7.368 1.00 76.00 93 GLY A O 1
ATOM 746 N N . LEU A 1 94 ? -1.498 -11.986 -5.930 1.00 76.00 94 LEU A N 1
ATOM 747 C CA . LEU A 1 94 ? -0.875 -11.186 -6.982 1.00 76.00 94 LEU A CA 1
ATOM 748 C C . LEU A 1 94 ? 0.304 -11.930 -7.600 1.00 76.00 94 LEU A C 1
ATOM 750 O O . LEU A 1 94 ? 1.192 -12.427 -6.900 1.00 76.00 94 LEU A O 1
ATOM 754 N N . HIS A 1 95 ? 0.327 -11.936 -8.925 1.00 72.69 95 HIS A N 1
ATOM 755 C CA . HIS A 1 95 ? 1.486 -12.319 -9.713 1.00 72.69 95 HIS A CA 1
ATOM 756 C C . HIS A 1 95 ? 2.375 -11.086 -9.934 1.00 72.69 95 HIS A C 1
ATOM 758 O O . HIS A 1 95 ? 1.932 -9.952 -9.769 1.00 72.69 95 HIS A O 1
ATOM 764 N N . ASN A 1 96 ? 3.647 -11.294 -10.284 1.00 74.50 96 ASN A N 1
ATOM 765 C CA . ASN A 1 96 ? 4.555 -10.206 -10.680 1.00 74.50 96 ASN A CA 1
ATOM 766 C C . ASN A 1 96 ? 4.796 -9.135 -9.603 1.00 74.50 96 ASN A C 1
ATOM 768 O O . ASN A 1 96 ? 4.954 -7.945 -9.887 1.00 74.50 96 ASN A O 1
ATOM 772 N N . VAL A 1 97 ? 4.855 -9.579 -8.350 1.00 75.31 97 VAL A N 1
ATOM 773 C CA . VAL A 1 97 ? 5.312 -8.780 -7.215 1.00 75.31 97 VAL A CA 1
ATOM 774 C C . VAL A 1 97 ? 6.809 -9.007 -7.032 1.00 75.31 97 VAL A C 1
ATOM 776 O O . VAL A 1 97 ? 7.242 -10.150 -6.971 1.00 75.31 97 VAL A O 1
ATOM 779 N N . TYR A 1 98 ? 7.598 -7.947 -6.928 1.00 75.50 98 TYR A N 1
ATOM 780 C CA . TYR A 1 98 ? 9.058 -7.952 -6.851 1.00 75.50 98 TYR A CA 1
ATOM 781 C C . TYR A 1 98 ? 9.512 -7.310 -5.556 1.00 75.50 98 TYR A C 1
ATOM 783 O O . TYR A 1 98 ? 8.998 -6.268 -5.150 1.00 75.50 98 TYR A O 1
ATOM 791 N N . ASP A 1 99 ? 10.509 -7.912 -4.925 1.00 73.44 99 ASP A N 1
ATOM 792 C CA . ASP A 1 99 ? 11.131 -7.321 -3.752 1.00 73.44 99 ASP A CA 1
ATOM 793 C C . ASP A 1 99 ? 12.102 -6.225 -4.209 1.00 73.44 99 ASP A C 1
ATOM 795 O O . ASP A 1 99 ? 13.039 -6.491 -4.969 1.00 73.44 99 ASP A O 1
ATOM 799 N N . ALA A 1 100 ? 11.869 -4.984 -3.772 1.00 72.88 100 ALA A N 1
ATOM 800 C CA . ALA A 1 100 ? 12.742 -3.871 -4.127 1.00 72.88 100 ALA A CA 1
ATOM 801 C C . ALA A 1 100 ? 14.157 -4.063 -3.560 1.00 72.88 100 ALA A C 1
ATOM 803 O O . ALA A 1 100 ? 15.123 -3.617 -4.179 1.00 72.88 100 ALA A O 1
ATOM 804 N N . TYR A 1 101 ? 14.292 -4.735 -2.413 1.00 70.75 101 TYR A N 1
ATOM 805 C CA . TYR A 1 101 ? 15.579 -5.046 -1.804 1.00 70.75 101 TYR A CA 1
ATOM 806 C C . TYR A 1 101 ? 16.366 -6.053 -2.641 1.00 70.75 101 TYR A C 1
ATOM 808 O O . TYR A 1 101 ? 17.519 -5.795 -2.987 1.00 70.75 101 TYR A O 1
ATOM 816 N N . GLU A 1 102 ? 15.741 -7.163 -3.038 1.00 71.94 102 GLU A N 1
ATOM 817 C CA . GLU A 1 102 ? 16.398 -8.163 -3.891 1.00 71.94 102 GLU A CA 1
ATOM 818 C C . GLU A 1 102 ? 16.760 -7.583 -5.264 1.00 71.94 102 GLU A C 1
ATOM 820 O O . GLU A 1 102 ? 17.830 -7.877 -5.815 1.00 71.94 102 GLU A O 1
ATOM 825 N N . ALA A 1 103 ? 15.914 -6.690 -5.792 1.00 73.56 103 ALA A N 1
ATOM 826 C CA . ALA A 1 103 ? 16.231 -5.946 -7.000 1.00 73.56 103 ALA A CA 1
ATOM 827 C C . ALA A 1 103 ? 17.466 -5.045 -6.798 1.00 73.56 103 ALA A C 1
ATOM 829 O O . ALA A 1 103 ? 18.432 -5.132 -7.557 1.00 73.56 103 ALA A O 1
ATOM 830 N N . ALA A 1 104 ? 17.495 -4.241 -5.732 1.00 72.69 104 ALA A N 1
ATOM 831 C CA . ALA A 1 104 ? 18.621 -3.364 -5.411 1.00 72.69 104 ALA A CA 1
ATOM 832 C C . ALA A 1 104 ? 19.934 -4.142 -5.196 1.00 72.69 104 ALA A C 1
ATOM 834 O O . ALA A 1 104 ? 20.989 -3.745 -5.702 1.00 72.69 104 ALA A O 1
ATOM 835 N N . LYS A 1 105 ? 19.871 -5.290 -4.515 1.00 73.56 105 LYS A N 1
ATOM 836 C CA . LYS A 1 105 ? 21.010 -6.189 -4.288 1.00 73.56 105 LYS A CA 1
ATOM 837 C C . LYS A 1 105 ? 21.579 -6.726 -5.598 1.00 73.56 105 LYS A C 1
ATOM 839 O O . LYS A 1 105 ? 22.787 -6.662 -5.822 1.00 73.56 105 LYS A O 1
ATOM 844 N N . THR A 1 106 ? 20.717 -7.192 -6.499 1.00 80.00 106 THR A N 1
ATOM 845 C CA . THR A 1 106 ? 21.120 -7.673 -7.832 1.00 80.00 106 THR A CA 1
ATOM 846 C C . THR A 1 106 ? 21.716 -6.549 -8.689 1.00 80.00 106 THR A C 1
ATOM 848 O O . THR A 1 106 ? 22.650 -6.771 -9.464 1.00 80.00 106 THR A O 1
ATOM 851 N N . LEU A 1 107 ? 21.245 -5.313 -8.503 1.00 78.94 107 LEU A N 1
ATOM 852 C CA . LEU A 1 107 ? 21.823 -4.112 -9.110 1.00 78.94 107 LEU A CA 1
ATOM 853 C C . LEU A 1 107 ? 23.117 -3.621 -8.432 1.00 78.94 107 LEU A C 1
ATOM 855 O O . LEU A 1 107 ? 23.726 -2.674 -8.924 1.00 78.94 107 LEU A O 1
ATOM 859 N N . ARG A 1 108 ? 23.581 -4.285 -7.364 1.00 83.25 108 ARG A N 1
ATOM 860 C CA . ARG A 1 108 ? 24.783 -3.938 -6.581 1.00 83.25 108 ARG A CA 1
ATOM 861 C C . ARG A 1 108 ? 24.702 -2.575 -5.883 1.00 83.25 108 ARG A C 1
ATOM 863 O O . ARG A 1 108 ? 25.726 -1.917 -5.690 1.00 83.25 108 ARG A O 1
ATOM 870 N N . TYR A 1 109 ? 23.504 -2.158 -5.475 1.00 72.19 109 TYR A N 1
ATOM 871 C CA . TYR A 1 109 ? 23.357 -1.018 -4.572 1.00 72.19 109 TYR A CA 1
ATOM 872 C C . TYR A 1 109 ? 24.009 -1.353 -3.228 1.00 72.19 109 TYR A C 1
ATOM 874 O O . TYR A 1 109 ? 23.857 -2.460 -2.714 1.00 72.19 109 TYR A O 1
ATOM 882 N N . ARG A 1 110 ? 24.750 -0.396 -2.659 1.00 66.75 110 ARG A N 1
ATOM 883 C CA . ARG A 1 110 ? 25.267 -0.516 -1.291 1.00 66.75 110 ARG A CA 1
ATOM 884 C C . ARG A 1 110 ? 24.133 -0.256 -0.300 1.00 66.75 110 ARG A C 1
ATOM 886 O O . ARG A 1 110 ? 23.282 0.603 -0.552 1.00 66.75 110 ARG A O 1
ATOM 893 N N . ASP A 1 111 ? 24.147 -0.973 0.821 1.00 57.50 111 ASP A N 1
ATOM 894 C CA . ASP A 1 111 ? 23.210 -0.750 1.922 1.00 57.50 111 ASP A CA 1
ATOM 895 C C . ASP A 1 111 ? 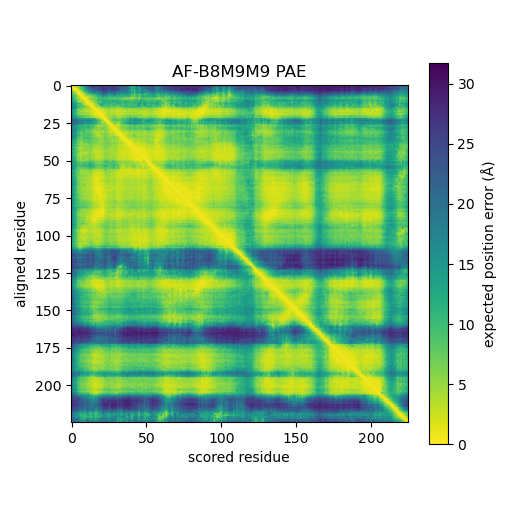23.263 0.729 2.347 1.00 57.50 111 ASP A C 1
ATOM 897 O O . ASP A 1 111 ? 24.313 1.231 2.744 1.00 57.50 111 ASP A O 1
ATOM 901 N N . GLY A 1 112 ? 22.142 1.446 2.209 1.00 51.09 112 GLY A N 1
ATOM 902 C CA . GLY A 1 112 ? 22.035 2.865 2.585 1.00 51.09 112 GLY A CA 1
ATOM 903 C C . GLY A 1 112 ? 21.589 3.829 1.481 1.00 51.09 112 GLY A C 1
ATOM 904 O O . GLY A 1 112 ? 21.260 4.973 1.787 1.00 51.09 112 GLY A O 1
ATOM 905 N N . ASN A 1 113 ? 21.482 3.391 0.224 1.00 49.12 113 ASN A N 1
ATOM 906 C CA . ASN A 1 113 ? 20.883 4.205 -0.841 1.00 49.12 113 ASN A CA 1
ATOM 907 C C . ASN A 1 113 ? 19.345 4.151 -0.737 1.00 49.12 113 ASN A C 1
ATOM 909 O O . ASN A 1 113 ? 18.680 3.363 -1.403 1.00 49.12 113 ASN A O 1
ATOM 913 N N . VAL A 1 114 ? 18.795 4.935 0.198 1.00 49.59 114 VAL A N 1
ATOM 914 C CA . VAL A 1 114 ? 17.390 4.893 0.637 1.00 49.59 114 VAL A CA 1
ATOM 915 C C . VAL A 1 114 ? 16.403 5.275 -0.472 1.00 49.59 114 VAL A C 1
ATOM 917 O O . VAL A 1 114 ? 16.493 6.329 -1.101 1.00 49.59 114 VAL A O 1
ATOM 920 N N . PHE A 1 115 ? 15.394 4.417 -0.624 1.00 55.72 115 PHE A N 1
ATOM 921 C CA . PHE A 1 115 ? 14.307 4.499 -1.590 1.00 55.72 115 PHE A CA 1
ATOM 922 C C . PHE A 1 115 ? 13.130 5.369 -1.069 1.00 55.72 115 PHE A C 1
ATOM 924 O O . PHE A 1 115 ? 12.383 4.903 -0.213 1.00 55.72 115 PHE A O 1
ATOM 931 N N . ASP A 1 116 ? 12.913 6.596 -1.598 1.00 43.25 116 ASP A N 1
ATOM 932 C CA . ASP A 1 116 ? 11.774 7.493 -1.243 1.00 43.25 116 ASP A CA 1
ATOM 933 C C . ASP A 1 116 ? 11.278 8.458 -2.401 1.00 43.25 116 ASP A C 1
ATOM 935 O O . ASP A 1 116 ? 11.427 9.686 -2.319 1.00 43.25 116 ASP A O 1
ATOM 939 N N . GLY A 1 117 ? 10.649 7.976 -3.492 1.00 39.88 117 GLY A N 1
ATOM 940 C CA . GLY A 1 117 ? 10.239 8.741 -4.717 1.00 39.88 117 GLY A CA 1
ATOM 941 C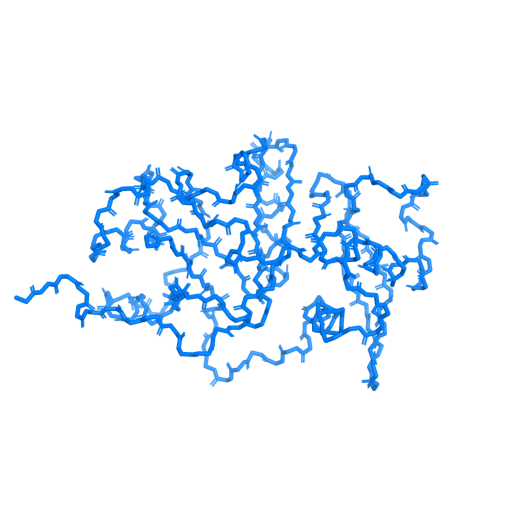 C . GLY A 1 117 ? 8.951 8.215 -5.435 1.00 39.88 117 GLY A C 1
ATOM 942 O O . GLY A 1 117 ? 8.142 7.601 -4.749 1.00 39.88 117 GLY A O 1
ATOM 943 N N . HIS A 1 118 ? 8.643 8.497 -6.718 1.00 38.34 118 HIS A N 1
ATOM 944 C CA . HIS A 1 118 ? 7.364 8.114 -7.398 1.00 38.34 118 HIS A CA 1
ATOM 945 C C . HIS A 1 118 ? 7.508 7.744 -8.898 1.00 38.34 118 HIS A C 1
ATOM 947 O O . HIS A 1 118 ? 8.163 8.499 -9.606 1.00 38.34 118 HIS A O 1
ATOM 953 N N . PRO A 1 119 ? 6.792 6.714 -9.394 1.00 40.75 119 PRO A N 1
ATOM 954 C CA . PRO A 1 119 ? 6.462 6.479 -10.819 1.00 40.75 119 PRO A CA 1
ATOM 955 C C . PRO A 1 119 ? 5.010 6.868 -11.206 1.00 40.75 119 PRO A C 1
ATOM 957 O O . PRO A 1 119 ? 4.149 6.968 -10.325 1.00 40.75 119 PRO A O 1
ATOM 960 N N . GLN A 1 120 ? 4.742 7.091 -12.509 1.00 39.47 120 GLN A N 1
ATOM 961 C CA . GLN A 1 120 ? 3.459 7.560 -13.100 1.00 39.47 120 GLN A CA 1
ATOM 962 C C . GLN A 1 120 ? 3.046 6.897 -14.444 1.00 39.47 120 GLN A C 1
ATOM 964 O O . GLN A 1 120 ? 3.628 7.291 -15.451 1.00 39.47 120 GLN A O 1
ATOM 969 N N . ASN A 1 121 ? 2.004 6.018 -14.431 1.00 36.38 121 ASN A N 1
ATOM 970 C CA . ASN A 1 121 ? 1.077 5.311 -15.393 1.00 36.38 121 ASN A CA 1
ATOM 971 C C . ASN A 1 121 ? 1.457 4.237 -16.509 1.00 36.38 121 ASN A C 1
ATOM 973 O O . ASN A 1 121 ? 1.882 4.648 -17.575 1.00 36.38 121 ASN A O 1
ATOM 977 N N . GLN A 1 122 ? 1.377 2.869 -16.422 1.00 40.62 122 GLN A N 1
ATOM 978 C CA . GLN A 1 122 ? 0.284 1.809 -16.385 1.00 40.62 122 GLN A CA 1
ATOM 979 C C . GLN A 1 122 ? 0.808 0.395 -15.978 1.00 40.62 122 GLN A C 1
ATOM 981 O O . GLN A 1 122 ? 1.970 0.138 -16.205 1.00 40.62 122 GLN A O 1
ATOM 986 N N . GLY A 1 123 ? 0.072 -0.604 -15.465 1.00 39.97 123 GLY A N 1
ATOM 987 C CA . GLY A 1 123 ? -1.120 -0.609 -14.622 1.00 39.97 123 GLY A CA 1
ATOM 988 C C . GLY A 1 123 ? -1.535 -2.024 -14.192 1.00 39.97 123 GLY A C 1
ATOM 989 O O . GLY A 1 123 ? -1.806 -2.837 -15.058 1.00 39.97 123 GLY A O 1
ATOM 990 N N . ILE A 1 124 ? -1.570 -2.329 -12.891 1.00 49.16 124 ILE A N 1
ATOM 991 C CA . ILE A 1 124 ? -2.129 -3.607 -12.419 1.00 49.16 124 ILE A CA 1
ATOM 992 C C . ILE A 1 124 ? -3.632 -3.553 -12.706 1.00 49.16 124 ILE A C 1
ATOM 994 O O . ILE A 1 124 ? -4.251 -2.498 -12.519 1.00 49.16 124 ILE A O 1
ATOM 998 N N . ALA A 1 125 ? -4.213 -4.638 -13.200 1.00 48.38 125 ALA A N 1
ATOM 999 C CA . ALA A 1 125 ? -5.642 -4.657 -13.460 1.00 48.38 125 ALA A CA 1
ATOM 1000 C C . ALA A 1 125 ? -6.415 -4.839 -12.134 1.00 48.38 125 ALA A C 1
ATOM 1002 O O . ALA A 1 125 ? -5.937 -5.471 -11.190 1.00 48.38 125 ALA A O 1
ATOM 1003 N N . ALA A 1 126 ? -7.579 -4.197 -12.010 1.00 54.91 126 ALA A N 1
ATOM 1004 C CA . ALA A 1 126 ? -8.381 -4.186 -10.784 1.00 54.91 126 ALA A CA 1
ATOM 1005 C C . ALA A 1 126 ? -8.914 -5.577 -10.386 1.00 54.91 126 ALA A C 1
ATOM 1007 O O . ALA A 1 126 ? -9.392 -5.751 -9.270 1.00 54.91 126 ALA A O 1
ATOM 1008 N N . ASP A 1 127 ? -8.850 -6.552 -11.291 1.00 56.34 127 ASP A N 1
ATOM 1009 C CA . ASP A 1 127 ? -9.113 -7.971 -11.051 1.00 56.34 127 ASP A CA 1
ATOM 1010 C C . ASP A 1 127 ? -7.916 -8.705 -10.422 1.00 56.34 127 ASP A C 1
ATOM 1012 O O . ASP A 1 127 ? -8.110 -9.681 -9.697 1.00 56.34 127 ASP A O 1
ATOM 1016 N N . GLU A 1 128 ? -6.688 -8.226 -10.631 1.00 67.19 128 GLU A N 1
ATOM 1017 C CA . GLU A 1 128 ? -5.484 -8.826 -10.052 1.00 67.19 128 GLU A CA 1
ATOM 1018 C C . GLU A 1 128 ? -5.288 -8.400 -8.588 1.00 67.19 128 GLU A C 1
ATOM 1020 O O . GLU A 1 128 ? -4.923 -9.223 -7.745 1.00 67.19 128 GLU A O 1
ATOM 1025 N N . TYR A 1 129 ? -5.560 -7.134 -8.243 1.00 72.88 129 TYR A N 1
ATOM 1026 C CA . TYR A 1 129 ? -5.454 -6.642 -6.863 1.00 72.88 129 TYR A CA 1
ATOM 1027 C C . TYR A 1 129 ? -6.807 -6.368 -6.216 1.00 72.88 129 TYR A C 1
ATOM 1029 O O . TYR A 1 129 ? -7.757 -5.931 -6.850 1.00 72.88 129 TYR A O 1
ATOM 1037 N N . ARG A 1 130 ? -6.880 -6.522 -4.891 1.00 82.75 130 ARG A N 1
ATOM 1038 C CA . ARG A 1 130 ? -8.092 -6.198 -4.125 1.00 82.75 130 ARG A CA 1
ATOM 1039 C C . ARG A 1 130 ? -7.843 -4.983 -3.242 1.00 82.75 130 ARG A C 1
ATOM 1041 O O . ARG A 1 130 ? -7.085 -5.065 -2.279 1.00 82.75 130 ARG A O 1
ATOM 1048 N N . VAL A 1 131 ? -8.461 -3.847 -3.572 1.00 85.75 131 VAL A N 1
ATOM 1049 C CA . VAL A 1 131 ? -8.405 -2.652 -2.713 1.00 85.75 131 VAL A CA 1
ATOM 1050 C C . VAL A 1 131 ? -9.185 -2.935 -1.440 1.00 85.75 131 VAL A C 1
ATOM 1052 O O . VAL A 1 131 ? -10.376 -3.226 -1.493 1.00 85.75 131 VAL A O 1
ATOM 1055 N N . LEU A 1 132 ? -8.516 -2.824 -0.300 1.00 86.31 132 LEU A N 1
ATOM 1056 C CA . LEU A 1 132 ? -9.137 -3.011 1.006 1.00 86.31 132 LEU A CA 1
ATOM 1057 C C . LEU A 1 132 ? -9.723 -1.708 1.536 1.00 86.31 132 LEU A C 1
ATOM 1059 O O . LEU A 1 132 ? -10.849 -1.682 2.017 1.00 86.31 132 LEU A O 1
ATOM 1063 N N . ALA A 1 133 ? -8.958 -0.623 1.445 1.00 87.06 133 ALA A N 1
ATOM 1064 C CA . ALA A 1 133 ? -9.358 0.683 1.947 1.00 87.06 133 ALA A CA 1
ATOM 1065 C C . ALA A 1 133 ? -8.630 1.799 1.196 1.00 87.06 133 ALA A C 1
ATOM 1067 O O . ALA A 1 133 ? -7.496 1.621 0.743 1.00 87.06 133 ALA A O 1
ATOM 1068 N N . ILE A 1 134 ? -9.281 2.959 1.098 1.00 87.12 134 ILE A N 1
ATOM 1069 C CA . ILE A 1 134 ? -8.658 4.199 0.636 1.00 87.12 134 ILE A CA 1
ATOM 1070 C C . ILE A 1 134 ? -8.830 5.248 1.730 1.00 87.12 134 ILE A C 1
ATOM 1072 O O . ILE A 1 134 ? -9.948 5.554 2.145 1.00 87.12 134 ILE A O 1
ATOM 1076 N N . PHE A 1 135 ? -7.708 5.788 2.184 1.00 87.50 135 PHE A N 1
ATOM 1077 C CA . PHE A 1 135 ? -7.641 6.844 3.179 1.00 87.50 135 PHE A CA 1
ATOM 1078 C C . PHE A 1 135 ? -7.426 8.179 2.470 1.00 87.50 135 PHE A C 1
ATOM 1080 O O . PHE A 1 135 ? -6.575 8.290 1.580 1.00 87.50 135 PHE A O 1
ATOM 1087 N N . ASP A 1 136 ? -8.188 9.181 2.888 1.00 87.00 136 ASP A N 1
ATOM 1088 C CA . ASP A 1 136 ? -8.011 10.574 2.517 1.00 87.00 136 ASP A CA 1
ATOM 1089 C C . ASP A 1 136 ? -6.740 11.104 3.184 1.00 87.00 136 ASP A C 1
ATOM 1091 O O . ASP A 1 136 ? -6.691 11.485 4.355 1.00 87.00 136 ASP A O 1
ATOM 1095 N N . GLY A 1 137 ? -5.671 11.099 2.402 1.00 85.38 137 GLY A N 1
ATOM 1096 C CA . GLY A 1 137 ? -4.381 11.604 2.806 1.00 85.38 137 GLY A CA 1
ATOM 1097 C C . GLY A 1 137 ? -4.338 13.126 2.912 1.00 85.38 137 GLY A C 1
ATOM 1098 O O . GLY A 1 137 ? -3.320 13.617 3.383 1.00 85.38 137 GLY A O 1
ATOM 1099 N N . GLN A 1 138 ? -5.362 13.892 2.545 1.00 84.38 138 GLN A N 1
ATOM 1100 C CA . GLN A 1 138 ? -5.340 15.346 2.714 1.00 84.38 138 GLN A CA 1
ATOM 1101 C C . GLN A 1 138 ? -5.664 15.767 4.156 1.00 84.38 138 GLN A C 1
ATOM 1103 O O . GLN A 1 138 ? -5.116 16.756 4.640 1.00 84.38 138 GLN A O 1
ATOM 1108 N N . ASN A 1 139 ? -6.466 14.978 4.874 1.00 82.38 139 ASN A N 1
ATOM 1109 C CA . ASN A 1 139 ? -6.932 15.305 6.226 1.00 82.38 139 ASN A CA 1
ATOM 1110 C C . ASN A 1 139 ? -5.879 15.092 7.319 1.00 82.38 139 ASN A C 1
ATOM 1112 O O . ASN A 1 139 ? -4.900 14.368 7.133 1.00 82.38 139 ASN A O 1
ATOM 1116 N N . GLU A 1 140 ? -6.065 15.722 8.477 1.00 81.69 140 GLU A N 1
ATOM 1117 C CA . GLU A 1 140 ? -5.163 15.565 9.620 1.00 81.69 140 GLU A CA 1
ATOM 1118 C C . 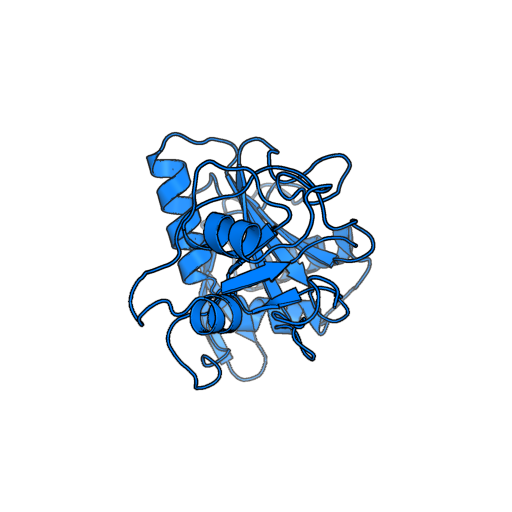GLU A 1 140 ? -5.043 14.105 10.080 1.00 81.69 140 GLU A C 1
ATOM 1120 O O . GLU A 1 140 ? -5.878 13.249 9.787 1.00 81.69 140 GLU A O 1
ATOM 1125 N N . LEU A 1 141 ? -3.923 13.811 10.740 1.00 84.06 141 LEU A N 1
ATOM 1126 C CA . LEU A 1 141 ? -3.690 12.494 11.312 1.00 84.06 141 LEU A CA 1
ATOM 1127 C C . LEU A 1 141 ? -4.275 12.444 12.707 1.00 84.06 141 LEU A C 1
ATOM 1129 O O . LEU A 1 141 ? -4.010 13.331 13.515 1.00 84.06 141 LEU A O 1
ATOM 1133 N N . GLU A 1 142 ? -4.955 11.349 13.004 1.00 80.06 142 GLU A N 1
ATOM 1134 C CA . GLU A 1 142 ? -5.561 11.153 14.307 1.00 80.06 142 GLU A CA 1
ATOM 1135 C C . GLU A 1 142 ? -5.100 9.845 14.939 1.00 80.06 142 GLU A C 1
ATOM 1137 O O . GLU A 1 142 ? -4.871 8.844 14.254 1.00 80.06 142 GLU A O 1
ATOM 1142 N N . GLY A 1 143 ? -4.894 9.884 16.255 1.00 80.25 143 GLY A N 1
ATOM 1143 C CA . GLY A 1 143 ? -4.520 8.724 17.052 1.00 80.25 143 GLY A CA 1
ATOM 1144 C C . GLY A 1 143 ? -5.767 8.031 17.574 1.00 80.25 143 GLY A C 1
ATOM 1145 O O . GLY A 1 143 ? -6.486 8.608 18.383 1.00 80.25 143 GLY A O 1
ATOM 1146 N N . VAL A 1 144 ? -5.998 6.796 17.141 1.00 80.06 144 VAL A N 1
ATOM 1147 C CA . VAL A 1 144 ? -7.170 6.005 17.525 1.00 80.06 144 VAL A CA 1
ATOM 1148 C C . VAL A 1 144 ? -6.697 4.659 18.081 1.00 80.06 144 VAL A C 1
ATOM 1150 O O . VAL A 1 144 ? -5.785 4.054 17.503 1.00 80.06 144 VAL A O 1
ATOM 1153 N N . PRO A 1 145 ? -7.256 4.165 19.200 1.00 80.81 145 PRO A N 1
ATOM 1154 C CA . PRO A 1 145 ? -6.987 2.805 19.648 1.00 80.81 145 PRO A CA 1
ATOM 1155 C C . PRO A 1 145 ? -7.535 1.798 18.631 1.00 80.81 145 PRO A C 1
ATOM 1157 O O . PRO A 1 145 ? -8.645 1.947 18.123 1.00 80.81 145 PRO A O 1
ATOM 1160 N N . LEU A 1 146 ? -6.755 0.760 18.334 1.00 83.88 146 LEU A N 1
ATOM 1161 C CA . LEU A 1 146 ? -7.172 -0.345 17.480 1.00 83.88 146 LEU A CA 1
ATOM 1162 C C . LEU A 1 146 ? -6.909 -1.669 18.195 1.00 83.88 146 LEU A C 1
ATOM 1164 O O . LEU A 1 146 ? -5.807 -1.898 18.698 1.00 83.88 146 LEU A O 1
ATOM 1168 N N . SER A 1 147 ? -7.916 -2.542 18.214 1.00 82.81 147 SER A N 1
ATOM 1169 C CA . SER A 1 147 ? -7.800 -3.891 18.763 1.00 82.81 147 SER A CA 1
ATOM 1170 C C . SER A 1 147 ? -7.765 -4.955 17.673 1.00 82.81 147 SER A C 1
ATOM 1172 O O . SER A 1 147 ? -8.505 -4.923 16.678 1.00 82.81 147 SER A O 1
ATOM 1174 N N . VAL A 1 148 ? -6.912 -5.942 17.909 1.00 82.00 148 VAL A N 1
ATOM 1175 C CA . VAL A 1 148 ? -6.887 -7.248 17.256 1.00 82.00 148 VAL A CA 1
ATOM 1176 C C . VAL A 1 148 ? -6.805 -8.320 18.349 1.00 82.00 148 VAL A C 1
ATOM 1178 O O . VAL A 1 148 ? -6.355 -8.022 19.455 1.00 82.00 148 VAL A O 1
ATOM 1181 N N . PRO A 1 149 ? -7.200 -9.580 18.091 1.00 81.44 149 PRO A N 1
ATOM 1182 C CA . PRO A 1 149 ? -7.111 -10.630 19.101 1.00 81.44 149 PRO A CA 1
ATOM 1183 C C . PRO A 1 149 ? -5.710 -10.707 19.726 1.00 81.44 149 PRO A C 1
ATOM 1185 O O . PRO A 1 149 ? -4.725 -10.939 19.019 1.00 81.44 149 PRO A O 1
ATOM 1188 N N . GLY A 1 150 ? -5.646 -10.484 21.043 1.00 80.00 150 GLY A N 1
ATOM 1189 C CA . GLY A 1 150 ? -4.416 -10.501 21.838 1.00 80.00 150 GLY A CA 1
ATOM 1190 C C . GLY A 1 150 ? -3.609 -9.198 21.857 1.00 80.00 150 GLY A C 1
ATOM 1191 O O . GLY A 1 150 ? -2.531 -9.194 22.446 1.00 80.00 150 GLY A O 1
ATOM 1192 N N . LEU A 1 151 ? -4.079 -8.109 21.234 1.00 80.62 151 LEU A N 1
ATOM 1193 C CA . LEU A 1 151 ? -3.341 -6.847 21.204 1.00 80.62 151 LEU A CA 1
ATOM 1194 C C . LEU A 1 151 ? -4.239 -5.617 21.006 1.00 80.62 151 LEU A C 1
ATOM 1196 O O . LEU A 1 151 ? -4.988 -5.530 20.037 1.00 80.62 151 LEU A O 1
ATOM 1200 N N . ILE A 1 152 ? -4.054 -4.616 21.866 1.00 84.25 152 ILE A N 1
ATOM 1201 C CA . ILE A 1 152 ? -4.629 -3.274 21.728 1.00 84.25 152 ILE A CA 1
ATOM 1202 C C . ILE A 1 152 ? -3.471 -2.285 21.643 1.00 84.25 152 ILE A C 1
ATOM 1204 O O . ILE A 1 152 ? -2.525 -2.367 22.427 1.00 84.25 152 ILE A O 1
ATOM 1208 N N . GLY A 1 153 ? -3.524 -1.360 20.692 1.00 80.19 153 GLY A N 1
ATOM 1209 C CA . GLY A 1 153 ? -2.465 -0.375 20.516 1.00 80.19 153 GLY A CA 1
ATOM 1210 C C . GLY A 1 153 ? -2.941 0.875 19.786 1.00 80.19 153 GLY A C 1
ATOM 1211 O O . GLY A 1 153 ? -3.925 0.819 19.045 1.00 80.19 153 GLY A O 1
ATOM 1212 N N . PRO A 1 154 ? -2.262 2.014 19.994 1.00 82.56 154 PRO A N 1
ATOM 1213 C CA . PRO A 1 154 ? -2.575 3.237 19.277 1.00 82.56 154 PRO A CA 1
ATOM 1214 C C . PRO A 1 154 ? -2.158 3.114 17.810 1.00 82.56 154 PRO A C 1
ATOM 1216 O O . PRO A 1 154 ? -1.073 2.622 17.495 1.00 82.56 154 PRO A O 1
ATOM 1219 N N . VAL A 1 155 ? -3.001 3.612 16.910 1.00 84.31 155 VAL A N 1
ATOM 1220 C CA . VAL A 1 155 ? -2.705 3.717 15.481 1.00 84.31 155 VAL A CA 1
ATOM 1221 C C . VAL A 1 155 ? -2.954 5.142 15.024 1.00 84.31 155 VAL A C 1
ATOM 1223 O O . VAL A 1 155 ? -3.960 5.754 15.367 1.00 84.31 155 VAL A O 1
ATOM 1226 N N . THR A 1 156 ? -2.035 5.669 14.221 1.00 85.31 156 THR A N 1
ATOM 1227 C CA . THR A 1 156 ? -2.208 6.962 13.561 1.00 85.31 156 THR A CA 1
ATOM 1228 C C . THR A 1 156 ? -2.820 6.761 12.182 1.00 85.31 156 THR A C 1
ATOM 1230 O O . THR A 1 156 ? -2.192 6.131 11.329 1.00 85.31 156 THR A O 1
ATOM 1233 N N . VAL A 1 157 ? -4.008 7.309 11.936 1.00 81.44 157 VAL A N 1
ATOM 1234 C CA . VAL A 1 157 ? -4.728 7.154 10.664 1.00 81.44 157 VAL A CA 1
ATOM 1235 C C . VAL A 1 157 ? -5.123 8.508 10.064 1.00 81.44 157 VAL A C 1
ATOM 1237 O O . VAL A 1 157 ? -5.480 9.415 10.813 1.00 81.44 1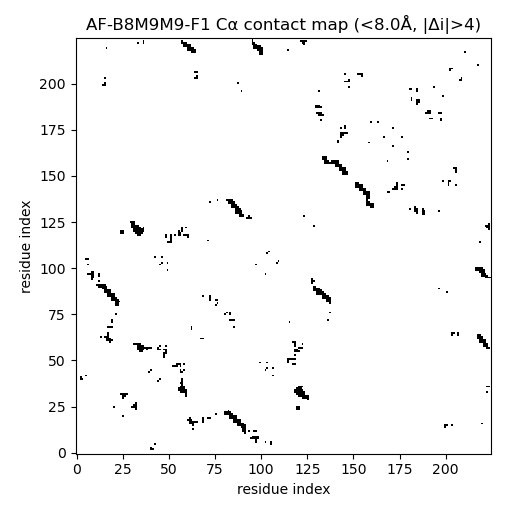57 VAL A O 1
ATOM 1240 N N . PRO A 1 158 ? -5.04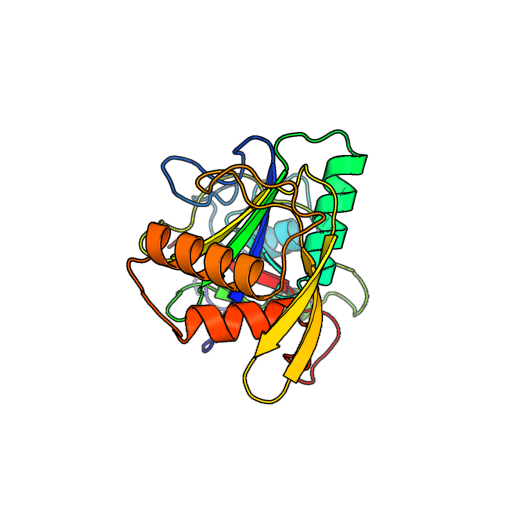0 8.690 8.730 1.00 79.56 158 PRO A N 1
ATOM 1241 C CA . PRO A 1 158 ? -5.756 9.766 8.050 1.00 79.56 158 PRO A CA 1
ATOM 1242 C C . PRO A 1 158 ? -7.257 9.460 8.018 1.00 79.56 158 PRO A C 1
ATOM 1244 O O . PRO A 1 158 ? -7.647 8.292 8.113 1.00 79.56 158 PRO A O 1
ATOM 1247 N N . SER A 1 159 ? -8.091 10.478 7.800 1.00 72.38 159 SER A N 1
ATOM 1248 C CA . SER A 1 159 ? -9.526 10.267 7.570 1.00 72.38 159 SER A CA 1
ATOM 1249 C C . SER A 1 159 ? -9.794 9.376 6.360 1.00 72.38 159 SER A C 1
ATOM 1251 O O . SER A 1 159 ? -8.957 9.235 5.474 1.00 72.38 159 SER A O 1
ATOM 1253 N N . PHE A 1 160 ? -10.969 8.756 6.295 1.00 66.94 160 PHE A N 1
ATOM 1254 C CA . PHE A 1 160 ? -11.403 8.006 5.113 1.00 66.94 160 PHE A CA 1
ATOM 1255 C C . PHE A 1 160 ? -11.981 8.947 4.048 1.00 66.94 160 PHE A C 1
ATOM 1257 O O . PHE A 1 160 ? -12.584 9.963 4.390 1.00 66.94 160 PHE A O 1
ATOM 1264 N N . ILE A 1 161 ? -11.856 8.591 2.762 1.00 60.03 161 ILE A N 1
ATOM 1265 C CA . ILE A 1 161 ? -12.600 9.295 1.702 1.00 60.03 161 ILE A CA 1
ATOM 1266 C C . ILE A 1 161 ? -14.097 9.006 1.921 1.00 60.03 161 ILE A C 1
ATOM 1268 O O . ILE A 1 161 ? -14.477 7.832 2.012 1.00 60.03 161 ILE A O 1
ATOM 1272 N N . PRO A 1 162 ? -14.955 10.034 2.047 1.00 51.12 162 PRO A N 1
ATOM 1273 C CA . PRO A 1 162 ? -16.301 9.869 2.576 1.00 51.12 162 PRO A CA 1
ATOM 1274 C C . PRO A 1 162 ? -17.220 9.110 1.613 1.00 51.12 162 PRO A C 1
ATOM 1276 O O . PRO A 1 162 ? -17.689 9.645 0.611 1.00 51.12 162 PRO A O 1
ATOM 1279 N N . HIS A 1 163 ? -17.558 7.879 1.998 1.00 45.44 163 HIS A N 1
ATOM 1280 C CA . HIS A 1 163 ? -18.850 7.239 1.702 1.00 45.44 163 HIS A CA 1
ATOM 1281 C C . HIS A 1 163 ? -19.586 6.817 2.990 1.00 45.44 163 HIS A C 1
ATOM 1283 O O . HIS A 1 163 ? -20.590 6.114 2.935 1.00 45.44 163 HIS A O 1
ATOM 1289 N N . THR A 1 164 ? -19.099 7.255 4.153 1.00 44.44 164 THR A N 1
ATOM 1290 C CA . THR A 1 164 ? -19.694 7.007 5.473 1.00 44.44 164 THR A CA 1
ATOM 1291 C C . THR A 1 164 ? -20.108 8.324 6.139 1.00 44.44 164 THR A C 1
ATOM 1293 O O . THR A 1 164 ? -19.528 9.367 5.819 1.00 44.44 164 THR A O 1
ATOM 1296 N N . PRO A 1 165 ? -21.138 8.314 7.009 1.00 41.53 165 PRO A N 1
ATOM 1297 C CA . PRO A 1 165 ? -21.796 9.524 7.493 1.00 41.53 165 PRO A CA 1
ATOM 1298 C C . PRO A 1 165 ? -20.838 10.423 8.275 1.00 41.53 165 PRO A C 1
ATOM 1300 O O . PRO A 1 165 ? -19.963 9.943 8.990 1.00 41.53 165 PRO A O 1
ATOM 1303 N N . ARG A 1 166 ? -21.032 11.735 8.118 1.00 44.16 166 ARG A N 1
ATOM 1304 C CA . ARG A 1 166 ? -20.254 12.814 8.736 1.00 44.16 166 ARG A CA 1
ATOM 1305 C C . ARG A 1 166 ? -20.096 12.618 10.248 1.00 44.16 166 ARG A C 1
ATOM 1307 O O . ARG A 1 166 ? -21.031 12.862 11.000 1.00 44.16 166 ARG A O 1
ATOM 1314 N N . GLY A 1 167 ? -18.880 12.300 10.665 1.00 44.91 167 GLY A N 1
ATOM 1315 C CA . GLY A 1 167 ? -18.351 12.581 11.991 1.00 44.91 167 GLY A CA 1
ATOM 1316 C C . GLY A 1 167 ? -16.904 13.015 11.806 1.00 44.91 167 GLY A C 1
ATOM 1317 O O . GLY A 1 167 ? -16.150 12.361 11.089 1.00 44.91 167 GLY A O 1
ATOM 1318 N N . THR A 1 168 ? -16.521 14.160 12.362 1.00 46.69 168 THR A N 1
ATOM 1319 C CA . THR A 1 168 ? -15.107 14.512 12.525 1.00 46.69 168 THR A CA 1
ATOM 1320 C C . THR A 1 168 ? -14.419 13.369 13.266 1.00 46.69 168 THR A C 1
ATOM 1322 O O . THR A 1 168 ? -14.914 12.955 14.312 1.00 46.69 168 THR A O 1
ATOM 1325 N N . MET A 1 169 ? -13.312 12.843 12.731 1.00 52.22 169 MET A N 1
ATOM 1326 C CA . MET A 1 169 ? -12.650 11.660 13.298 1.00 52.22 169 MET A CA 1
ATOM 1327 C C . MET A 1 169 ? -12.217 11.858 14.764 1.00 52.22 169 MET A C 1
ATOM 1329 O O . MET A 1 169 ? -12.052 10.875 15.481 1.00 52.22 169 MET A O 1
ATOM 1333 N N . LYS A 1 170 ? -12.122 13.117 15.224 1.00 46.03 170 LYS A N 1
ATOM 1334 C CA . LYS A 1 170 ? -11.691 13.551 16.563 1.00 46.03 170 LYS A CA 1
ATOM 1335 C C . LYS A 1 170 ? -12.454 12.908 17.736 1.00 46.03 170 LYS A C 1
ATOM 1337 O O . LYS A 1 170 ? -12.020 13.028 18.878 1.00 46.03 170 LYS A O 1
ATOM 1342 N N . GLU A 1 171 ? -13.566 12.226 17.461 1.00 50.44 171 GLU A N 1
ATOM 1343 C CA . GLU A 1 171 ? -14.400 11.500 18.429 1.00 50.44 171 GLU A CA 1
ATOM 1344 C C . GLU A 1 171 ? -14.624 10.020 18.056 1.00 50.44 171 GLU A C 1
ATOM 1346 O O . GLU A 1 171 ? -15.440 9.340 18.681 1.00 50.44 171 GLU A O 1
ATOM 1351 N N . MET A 1 172 ? -13.918 9.489 17.048 1.00 57.12 172 MET A N 1
ATOM 1352 C CA . MET A 1 172 ? -14.064 8.096 16.633 1.00 57.12 172 MET A CA 1
ATOM 1353 C C . MET A 1 172 ? -13.563 7.151 17.722 1.00 57.12 172 MET A C 1
ATOM 1355 O O . MET A 1 172 ? -12.366 6.918 17.889 1.00 57.12 172 MET A O 1
ATOM 1359 N N . LEU A 1 173 ? -14.518 6.560 18.440 1.00 63.50 173 LEU A N 1
ATOM 1360 C CA . LEU A 1 173 ? -14.290 5.386 19.271 1.00 63.50 173 LEU A CA 1
ATOM 1361 C C . LEU A 1 173 ? -13.684 4.262 18.418 1.00 63.50 173 LEU A C 1
ATOM 1363 O O . LEU A 1 173 ? -13.943 4.173 17.216 1.00 63.50 173 LEU A O 1
ATOM 1367 N N . GLU A 1 174 ? -12.931 3.363 19.053 1.00 69.44 174 GLU A N 1
ATOM 1368 C CA . GLU A 1 174 ? -12.376 2.163 18.415 1.00 69.44 174 GLU A CA 1
ATOM 1369 C C . GLU A 1 174 ? -13.405 1.470 17.503 1.00 69.44 174 GLU A C 1
ATOM 1371 O O . GLU A 1 174 ? -13.116 1.162 16.346 1.00 69.44 174 GLU A O 1
ATOM 1376 N N . GLU A 1 175 ? -14.628 1.286 18.007 1.00 71.44 175 GLU A N 1
ATOM 1377 C CA . GLU A 1 175 ? -15.743 0.658 17.296 1.00 71.44 175 GLU A CA 1
ATOM 1378 C C . GLU A 1 175 ? -16.046 1.330 15.951 1.00 71.44 175 GLU A C 1
ATOM 1380 O O . GLU A 1 175 ? -16.294 0.641 14.961 1.00 71.44 175 GLU A O 1
ATOM 1385 N N . GLN A 1 176 ? -15.947 2.659 15.877 1.00 74.19 176 GLN A N 1
ATOM 1386 C CA . GLN A 1 176 ? -16.206 3.414 14.653 1.00 74.19 176 GLN A CA 1
ATOM 1387 C C . GLN A 1 176 ? -15.101 3.192 13.617 1.00 74.19 176 GLN A C 1
ATOM 1389 O O . GLN A 1 176 ? -15.402 2.993 12.442 1.00 74.19 176 GLN A O 1
ATOM 1394 N N . LEU A 1 177 ? -13.823 3.160 14.022 1.00 78.38 177 LEU A N 1
ATOM 1395 C CA . LEU A 1 177 ? -12.717 2.859 13.100 1.00 78.38 177 LEU A CA 1
ATOM 1396 C C . LEU A 1 177 ? -12.819 1.428 12.575 1.00 78.38 177 LEU A C 1
ATOM 1398 O O . LEU A 1 177 ? -12.629 1.183 11.380 1.00 78.38 177 LEU A O 1
ATOM 1402 N N . GLN A 1 178 ? -13.144 0.483 13.457 1.00 81.88 178 GLN A N 1
ATOM 1403 C CA . GLN A 1 178 ? -13.371 -0.897 13.053 1.00 81.88 178 GLN A CA 1
ATOM 1404 C C . GLN A 1 178 ? -14.513 -1.007 12.039 1.00 81.88 178 GLN A C 1
ATOM 1406 O O . GLN A 1 178 ? -14.365 -1.705 11.034 1.00 81.88 178 GLN A O 1
ATOM 1411 N N . GLU A 1 179 ? -15.618 -0.303 12.275 1.00 82.56 179 GLU A N 1
ATOM 1412 C CA . GLU A 1 179 ? -16.772 -0.319 11.384 1.00 82.56 179 GLU A CA 1
ATOM 1413 C C . GLU A 1 179 ? -16.480 0.366 10.045 1.00 82.56 179 GLU A C 1
ATOM 1415 O O . GLU A 1 179 ? -16.784 -0.188 8.990 1.00 82.56 179 GLU A O 1
ATOM 1420 N N . CYS A 1 180 ? -15.775 1.501 10.043 1.00 82.00 180 CYS A N 1
ATOM 1421 C CA . CYS A 1 180 ? -15.319 2.142 8.810 1.00 82.00 180 CYS A CA 1
ATOM 1422 C C . CYS A 1 180 ? -14.444 1.205 7.968 1.00 82.00 180 CYS A C 1
ATOM 1424 O O . CYS A 1 180 ? -14.645 1.102 6.756 1.00 82.00 180 CYS A O 1
ATOM 1426 N N . LEU A 1 181 ? -13.506 0.482 8.589 1.00 85.88 181 LEU A N 1
ATOM 1427 C CA . LEU A 1 181 ? -12.681 -0.502 7.886 1.00 85.88 181 LEU A CA 1
ATOM 1428 C C . LEU A 1 181 ? -13.525 -1.656 7.328 1.00 85.88 181 LEU A C 1
ATOM 1430 O O . LEU A 1 181 ? -13.310 -2.057 6.184 1.00 85.88 181 LEU A O 1
ATOM 1434 N N . ARG A 1 182 ? -14.508 -2.161 8.086 1.00 85.38 182 ARG A N 1
ATOM 1435 C CA . ARG A 1 182 ? -15.448 -3.189 7.603 1.00 85.38 182 ARG A CA 1
ATOM 1436 C C . ARG A 1 182 ? -16.244 -2.701 6.397 1.00 85.38 182 ARG A C 1
ATOM 1438 O O . ARG A 1 182 ? -16.304 -3.414 5.399 1.00 85.38 182 ARG A O 1
ATOM 1445 N N . ILE A 1 183 ? -16.790 -1.486 6.447 1.00 84.44 183 ILE A N 1
ATOM 1446 C CA . ILE A 1 183 ? -17.556 -0.884 5.346 1.00 84.44 183 ILE A CA 1
ATOM 1447 C C . ILE A 1 183 ? -16.672 -0.672 4.111 1.00 84.44 183 ILE A C 1
ATOM 1449 O O . ILE A 1 183 ? -17.085 -0.995 2.995 1.00 84.44 183 ILE A O 1
ATOM 1453 N N . GLN A 1 184 ? -15.446 -0.168 4.277 1.00 84.44 184 GLN A N 1
ATOM 1454 C CA . GLN A 1 184 ? -14.510 0.023 3.164 1.00 84.44 184 GLN A CA 1
ATOM 1455 C C . GLN A 1 184 ? -14.132 -1.310 2.509 1.00 84.44 184 GLN A C 1
ATOM 1457 O O . GLN A 1 184 ? -14.193 -1.423 1.286 1.00 84.44 184 GLN A O 1
ATOM 1462 N N . ILE A 1 185 ? -13.827 -2.339 3.303 1.00 84.88 185 ILE A N 1
ATOM 1463 C CA . ILE A 1 185 ? -13.505 -3.667 2.770 1.00 84.88 185 ILE A CA 1
ATOM 1464 C C . ILE A 1 185 ? -14.728 -4.258 2.071 1.00 84.88 185 ILE A C 1
ATOM 1466 O O . ILE A 1 185 ? -14.622 -4.714 0.932 1.00 84.88 185 ILE A O 1
ATOM 1470 N N . TYR A 1 186 ? -15.899 -4.215 2.706 1.00 84.69 186 TYR A N 1
ATOM 1471 C CA . TYR A 1 186 ? -17.127 -4.767 2.146 1.00 84.69 186 TYR A CA 1
ATOM 1472 C C . TYR A 1 186 ? -17.528 -4.079 0.838 1.00 84.69 186 TYR A C 1
ATOM 1474 O O . TYR A 1 186 ? -17.760 -4.759 -0.158 1.00 84.69 186 TYR A O 1
ATOM 1482 N N . SER A 1 187 ? -17.545 -2.745 0.801 1.00 79.81 187 SER A N 1
ATOM 1483 C CA . SER A 1 187 ? -17.917 -1.977 -0.399 1.00 79.81 187 SER A CA 1
ATOM 1484 C C . SER A 1 187 ? -17.003 -2.240 -1.599 1.00 79.81 187 SER A C 1
ATOM 1486 O O . SER A 1 187 ? -17.429 -2.063 -2.737 1.00 79.81 187 SER A O 1
ATOM 1488 N N . ARG A 1 188 ? -15.760 -2.679 -1.363 1.00 80.94 188 ARG A N 1
ATOM 1489 C CA . ARG A 1 188 ? -14.754 -2.906 -2.413 1.00 80.94 188 ARG A CA 1
ATOM 1490 C C . ARG A 1 188 ? -14.544 -4.365 -2.783 1.00 80.94 188 ARG A C 1
ATOM 1492 O O . ARG A 1 188 ? -14.080 -4.647 -3.881 1.00 80.94 188 ARG A O 1
ATOM 1499 N N . THR A 1 189 ? -14.841 -5.283 -1.870 1.00 79.56 189 THR A N 1
ATOM 1500 C CA . THR A 1 189 ? -14.516 -6.708 -2.037 1.00 79.56 189 THR A CA 1
ATOM 1501 C C . THR A 1 189 ? -15.722 -7.631 -1.885 1.00 79.56 189 THR A C 1
ATOM 1503 O O . THR A 1 189 ? -15.615 -8.813 -2.192 1.00 79.56 189 THR A O 1
ATOM 1506 N N . GLY A 1 190 ? -16.854 -7.131 -1.381 1.00 81.06 190 GLY A N 1
ATOM 1507 C CA . GLY A 1 190 ? -18.020 -7.939 -1.013 1.00 81.06 190 GLY A CA 1
ATOM 1508 C C . GLY A 1 190 ? -17.834 -8.781 0.258 1.00 81.06 190 GLY A C 1
ATOM 1509 O O . GLY A 1 190 ? -18.768 -9.461 0.680 1.00 81.06 190 GLY A O 1
ATOM 1510 N N . ILE A 1 191 ? -16.660 -8.738 0.900 1.00 81.75 191 ILE A N 1
ATOM 1511 C CA . ILE A 1 191 ? -16.334 -9.548 2.081 1.00 81.75 191 ILE A CA 1
ATOM 1512 C C . ILE A 1 191 ? -16.908 -8.891 3.345 1.00 81.75 191 ILE A C 1
ATOM 1514 O O . ILE A 1 191 ? -16.652 -7.717 3.607 1.00 81.75 191 ILE A O 1
ATOM 1518 N N . ARG A 1 192 ? -17.669 -9.652 4.143 1.00 78.12 192 ARG A N 1
ATOM 1519 C CA . ARG A 1 192 ? -18.288 -9.196 5.403 1.00 78.12 192 ARG A CA 1
ATOM 1520 C C . ARG A 1 192 ? -17.573 -9.750 6.638 1.00 78.12 192 ARG A C 1
ATOM 1522 O O . ARG A 1 192 ? -16.952 -10.806 6.577 1.00 78.12 192 ARG A O 1
ATOM 1529 N N . GLY A 1 193 ? -17.756 -9.068 7.769 1.00 73.06 193 GLY A N 1
ATOM 1530 C CA . GLY A 1 193 ? -17.366 -9.556 9.095 1.00 73.06 193 GLY A CA 1
ATOM 1531 C C . GLY A 1 193 ? -15.863 -9.515 9.378 1.00 73.06 193 GLY A C 1
ATOM 1532 O O . GLY A 1 193 ? -15.116 -8.752 8.761 1.00 73.06 193 GLY A O 1
ATOM 1533 N N . ASP A 1 194 ? -15.433 -10.330 10.343 1.00 73.50 194 ASP A N 1
ATOM 1534 C CA . ASP A 1 194 ? -14.036 -10.460 10.775 1.00 73.50 194 ASP A CA 1
ATOM 1535 C C . ASP A 1 194 ? -13.221 -11.297 9.787 1.00 73.50 194 ASP A C 1
ATOM 1537 O O . ASP A 1 194 ? -12.852 -12.445 10.028 1.00 73.50 194 ASP A O 1
ATOM 1541 N N . SER A 1 195 ? -12.973 -10.704 8.625 1.00 81.81 195 SER A N 1
ATOM 1542 C CA . SER A 1 195 ? -12.234 -11.334 7.541 1.00 81.81 195 SER A CA 1
ATOM 1543 C C . SER A 1 195 ? -10.722 -11.358 7.788 1.00 81.81 195 SER A C 1
ATOM 1545 O O . SER A 1 195 ? -10.172 -10.525 8.517 1.00 81.81 195 SER A O 1
ATOM 1547 N N . GLU A 1 196 ? -10.023 -12.286 7.120 1.00 85.62 196 GLU A N 1
ATOM 1548 C CA . GLU A 1 196 ? -8.551 -12.338 7.095 1.00 85.62 196 GLU A CA 1
ATOM 1549 C C . GLU A 1 196 ? -7.979 -10.965 6.689 1.00 85.62 196 GLU A C 1
ATOM 1551 O O . GLU A 1 196 ? -7.035 -10.468 7.297 1.00 85.62 196 GLU A O 1
ATOM 1556 N N . GLN A 1 197 ? -8.617 -10.307 5.718 1.00 85.88 197 GLN A N 1
ATOM 1557 C CA . GLN A 1 197 ? -8.260 -8.990 5.197 1.00 85.88 197 GLN A CA 1
ATOM 1558 C C . GLN A 1 197 ? -8.339 -7.903 6.268 1.00 85.88 197 GLN A C 1
ATOM 1560 O O . GLN A 1 197 ? -7.391 -7.131 6.427 1.00 85.88 197 GLN A O 1
ATOM 1565 N N . LEU A 1 198 ? -9.441 -7.860 7.023 1.00 85.94 198 LEU A N 1
ATOM 1566 C CA . LEU A 1 198 ? -9.624 -6.895 8.104 1.00 85.94 198 LEU A CA 1
ATOM 1567 C C . LEU A 1 198 ? -8.567 -7.100 9.191 1.00 85.94 198 LEU A C 1
ATOM 1569 O O . LEU A 1 198 ? -7.905 -6.145 9.595 1.00 85.94 198 LEU A O 1
ATOM 1573 N N . LEU A 1 199 ? -8.370 -8.343 9.636 1.00 86.31 199 LEU A N 1
ATOM 1574 C CA . LEU A 1 199 ? -7.400 -8.663 10.683 1.00 86.31 199 LEU A CA 1
ATOM 1575 C C . LEU A 1 199 ? -5.969 -8.304 10.265 1.00 86.31 199 LEU A C 1
ATOM 1577 O O . LEU A 1 199 ? -5.228 -7.685 11.033 1.00 86.31 199 LEU A O 1
ATOM 1581 N N . HIS A 1 200 ? -5.582 -8.673 9.044 1.00 86.00 200 HIS A N 1
ATOM 1582 C CA . HIS A 1 200 ? -4.264 -8.358 8.509 1.00 86.00 200 HIS A CA 1
ATOM 1583 C C . HIS A 1 200 ? -4.066 -6.853 8.357 1.00 86.00 200 HIS A C 1
ATOM 1585 O O . HIS A 1 200 ? -3.005 -6.359 8.729 1.00 86.00 200 HIS A O 1
ATOM 1591 N N . LEU A 1 201 ? -5.055 -6.114 7.844 1.00 86.56 201 LEU A N 1
ATOM 1592 C CA . LEU A 1 201 ? -4.955 -4.661 7.702 1.00 86.56 201 LEU A CA 1
ATOM 1593 C C . LEU A 1 201 ? -4.793 -3.978 9.065 1.00 86.56 201 LEU A C 1
ATOM 1595 O O . LEU A 1 201 ? -3.890 -3.160 9.222 1.00 86.56 201 LEU A O 1
ATOM 1599 N N . LYS A 1 202 ? -5.577 -4.375 10.076 1.00 86.94 202 LYS A N 1
ATOM 1600 C CA . LYS A 1 202 ? -5.451 -3.838 11.440 1.00 86.94 202 LYS A CA 1
ATOM 1601 C C . LYS A 1 202 ? -4.062 -4.090 12.036 1.00 86.94 202 LYS A C 1
ATOM 1603 O O . LYS A 1 202 ? -3.386 -3.144 12.428 1.00 86.94 202 LYS A O 1
ATOM 1608 N N . ARG A 1 203 ? -3.595 -5.348 12.042 1.00 83.44 203 ARG A N 1
ATOM 1609 C CA . ARG A 1 203 ? -2.250 -5.715 12.542 1.00 83.44 203 ARG A CA 1
ATOM 1610 C C . ARG A 1 203 ? -1.147 -4.916 11.852 1.00 83.44 203 ARG A C 1
ATOM 1612 O O . ARG A 1 203 ? -0.187 -4.462 12.467 1.00 83.44 203 ARG A O 1
ATOM 1619 N N . TYR A 1 204 ? -1.315 -4.719 10.557 1.00 81.94 204 TYR A N 1
ATOM 1620 C CA . TYR A 1 204 ? -0.366 -4.008 9.730 1.00 81.94 204 TYR A CA 1
ATOM 1621 C C . TYR A 1 204 ? -0.322 -2.505 10.012 1.00 81.94 204 TYR A C 1
ATOM 1623 O O . TYR A 1 204 ? 0.764 -1.945 10.129 1.00 81.94 204 TYR A O 1
ATOM 1631 N N . MET A 1 205 ? -1.475 -1.864 10.216 1.00 85.06 205 MET A N 1
ATOM 1632 C CA . MET A 1 205 ? -1.542 -0.462 10.642 1.00 85.06 205 MET A CA 1
ATOM 1633 C C . MET A 1 205 ? -0.958 -0.255 12.049 1.00 85.06 205 MET A C 1
ATOM 1635 O O . MET A 1 205 ? -0.334 0.771 12.305 1.00 85.06 205 MET A O 1
ATOM 1639 N N . MET A 1 206 ? -1.093 -1.246 12.937 1.00 81.62 206 MET A N 1
ATOM 1640 C CA . MET A 1 206 ? -0.488 -1.240 14.278 1.00 81.62 206 MET A CA 1
ATOM 1641 C C . MET A 1 206 ? 1.032 -1.468 14.279 1.00 81.62 206 MET A C 1
ATOM 1643 O O . MET A 1 206 ? 1.652 -1.374 15.334 1.00 81.62 206 MET A O 1
ATOM 1647 N N . GLY A 1 207 ? 1.643 -1.804 13.137 1.00 71.94 207 GLY A N 1
ATOM 1648 C CA . GLY A 1 207 ? 3.072 -2.124 13.067 1.00 71.94 207 GLY A CA 1
ATOM 1649 C C . GLY A 1 207 ? 3.445 -3.436 13.767 1.00 71.94 207 GLY A C 1
ATOM 1650 O O . GLY A 1 207 ? 4.581 -3.602 14.198 1.00 71.94 207 GLY A O 1
ATOM 1651 N N . THR A 1 208 ? 2.495 -4.367 13.914 1.00 59.84 208 THR A N 1
ATOM 1652 C CA . THR A 1 208 ? 2.669 -5.587 14.733 1.00 59.84 208 THR A CA 1
ATOM 1653 C C . THR A 1 208 ? 3.110 -6.796 13.933 1.00 59.84 208 THR A C 1
ATOM 1655 O O . THR A 1 208 ? 3.447 -7.838 14.496 1.00 59.84 208 THR A O 1
ATOM 1658 N N . PHE A 1 209 ? 3.199 -6.644 12.613 1.00 54.81 209 PHE A N 1
ATOM 1659 C CA . PHE A 1 209 ? 4.119 -7.460 11.847 1.00 54.81 209 PHE A CA 1
ATOM 1660 C C . PHE A 1 209 ? 5.524 -6.990 12.201 1.00 54.81 209 PHE A C 1
ATOM 1662 O O . PHE A 1 209 ? 5.973 -5.947 11.725 1.00 54.81 209 PHE A O 1
ATOM 1669 N N . ALA A 1 210 ? 6.204 -7.763 13.052 1.00 39.84 210 ALA A N 1
ATOM 1670 C CA . ALA A 1 210 ? 7.649 -7.671 13.168 1.00 39.84 210 ALA A CA 1
ATOM 1671 C C . ALA A 1 210 ? 8.221 -7.622 11.742 1.00 39.84 210 ALA A C 1
ATOM 1673 O O . ALA A 1 210 ? 7.767 -8.413 10.901 1.00 39.84 210 ALA A O 1
ATOM 1674 N N . PRO A 1 211 ? 9.161 -6.709 11.430 1.00 39.62 211 PRO A N 1
ATOM 1675 C CA . PRO A 1 211 ? 9.881 -6.816 10.176 1.00 39.62 211 PRO A CA 1
ATOM 1676 C C . PRO A 1 211 ? 10.428 -8.238 10.150 1.00 39.62 211 PRO A C 1
ATOM 1678 O O . PRO A 1 211 ? 11.162 -8.624 11.063 1.00 39.62 211 PRO A O 1
ATOM 1681 N N . LEU A 1 212 ? 9.991 -9.042 9.170 1.00 39.81 212 LEU A N 1
ATOM 1682 C CA . LEU A 1 212 ? 10.633 -10.318 8.878 1.00 39.81 212 LEU A CA 1
ATOM 1683 C C . LEU A 1 212 ? 12.121 -10.012 8.916 1.00 39.81 212 LEU A C 1
ATOM 1685 O O . LEU A 1 212 ? 12.554 -9.071 8.256 1.00 39.81 212 LEU A O 1
ATOM 1689 N N . SER A 1 213 ? 12.834 -10.683 9.811 1.00 35.03 213 SER A N 1
ATOM 1690 C CA . SER A 1 213 ? 14.181 -10.355 10.248 1.00 35.03 213 SER A CA 1
ATOM 1691 C C . SER A 1 213 ? 15.171 -10.418 9.087 1.00 35.03 213 SER A C 1
ATOM 1693 O O . SER A 1 213 ? 15.909 -11.381 8.976 1.00 35.03 213 SER A O 1
ATOM 1695 N N . HIS A 1 214 ? 15.163 -9.407 8.222 1.00 36.22 214 HIS A N 1
ATOM 1696 C CA . HIS A 1 214 ? 16.131 -9.088 7.189 1.00 36.22 214 HIS A CA 1
ATOM 1697 C C . HIS A 1 214 ? 15.943 -7.603 6.842 1.00 36.22 214 HIS A C 1
ATOM 1699 O O . HIS A 1 214 ? 14.936 -7.204 6.273 1.00 36.22 214 HIS A O 1
ATOM 1705 N N . HIS A 1 215 ? 16.912 -6.797 7.287 1.00 37.94 215 HIS A N 1
ATOM 1706 C CA . HIS A 1 215 ? 17.295 -5.461 6.813 1.00 37.94 215 HIS A CA 1
ATOM 1707 C C . HIS A 1 215 ? 16.182 -4.509 6.338 1.00 37.94 215 HIS A C 1
ATOM 1709 O O . HIS A 1 215 ? 15.668 -4.690 5.252 1.00 37.94 215 HIS A O 1
ATOM 1715 N N . SER A 1 216 ? 15.912 -3.450 7.122 1.00 34.22 216 SER A N 1
ATOM 1716 C CA . SER A 1 216 ? 15.517 -2.040 6.823 1.00 34.22 216 SER A CA 1
ATOM 1717 C C . SER A 1 216 ? 14.977 -1.589 5.432 1.00 34.22 216 SER A C 1
ATOM 1719 O O . SER A 1 216 ? 14.891 -0.394 5.152 1.00 34.22 216 SER A O 1
ATOM 1721 N N . LEU A 1 217 ? 14.579 -2.459 4.512 1.00 46.19 217 LEU A N 1
ATOM 1722 C CA . LEU A 1 217 ? 14.329 -2.166 3.097 1.00 46.19 217 LEU A CA 1
ATOM 1723 C C . LEU A 1 217 ? 13.022 -2.840 2.666 1.00 46.19 217 LEU A C 1
ATOM 1725 O O . LEU A 1 217 ? 12.946 -3.622 1.735 1.00 46.19 217 LEU A O 1
ATOM 1729 N N . SER A 1 218 ? 11.958 -2.486 3.381 1.00 51.47 218 SER A N 1
ATOM 1730 C CA . SER A 1 218 ? 10.607 -3.022 3.256 1.00 51.47 218 SER A CA 1
ATOM 1731 C C . SER A 1 218 ? 9.770 -2.298 2.180 1.00 51.47 218 SER A C 1
ATOM 1733 O O . SER A 1 218 ? 8.705 -1.735 2.447 1.00 51.47 218 SER A O 1
ATOM 1735 N N . SER A 1 219 ? 10.274 -2.271 0.947 1.00 56.50 219 SER A N 1
ATOM 1736 C CA . SER A 1 219 ? 9.548 -1.742 -0.217 1.00 56.50 219 SER A CA 1
ATOM 1737 C C . SER A 1 219 ? 9.334 -2.853 -1.241 1.00 56.50 219 SER A C 1
ATOM 1739 O O . SER A 1 219 ? 10.192 -3.710 -1.428 1.00 56.50 219 SER A O 1
ATOM 1741 N N . VAL A 1 220 ? 8.186 -2.848 -1.911 1.00 54.47 220 VAL A N 1
ATOM 1742 C CA . VAL A 1 220 ? 7.802 -3.876 -2.886 1.00 54.47 220 VAL A CA 1
ATOM 1743 C C . VAL A 1 220 ? 7.383 -3.180 -4.172 1.00 54.47 220 VAL A C 1
ATOM 1745 O O . VAL A 1 220 ? 6.773 -2.116 -4.131 1.00 54.47 220 VAL A O 1
ATOM 1748 N N . MET A 1 221 ? 7.703 -3.755 -5.321 1.00 58.00 221 MET A N 1
ATOM 1749 C CA . MET A 1 221 ? 7.253 -3.266 -6.623 1.00 58.00 221 MET A CA 1
ATOM 1750 C C . MET A 1 221 ? 6.313 -4.277 -7.250 1.00 58.00 221 MET A C 1
ATOM 1752 O O . MET A 1 221 ? 6.462 -5.474 -7.039 1.00 58.00 221 MET A O 1
ATOM 1756 N N . THR A 1 222 ? 5.359 -3.830 -8.049 1.00 54.41 222 THR A N 1
ATOM 1757 C CA . THR A 1 222 ? 4.540 -4.733 -8.865 1.00 54.41 222 THR A CA 1
ATOM 1758 C C . THR A 1 222 ? 4.478 -4.229 -10.298 1.00 54.41 222 THR A C 1
ATOM 1760 O O . THR A 1 222 ? 4.573 -3.021 -10.530 1.00 54.41 222 THR A O 1
ATOM 1763 N N . PHE A 1 223 ? 4.233 -5.123 -11.249 1.00 52.94 223 PHE A N 1
ATOM 1764 C CA . PHE A 1 223 ? 3.936 -4.761 -12.635 1.00 52.94 223 PHE A CA 1
ATOM 1765 C C . PHE A 1 223 ? 2.814 -5.627 -13.217 1.00 52.94 223 PHE A C 1
ATOM 1767 O O . PHE A 1 223 ? 2.442 -6.641 -12.630 1.00 52.94 223 PHE A O 1
ATOM 1774 N N . ARG A 1 224 ? 2.305 -5.222 -14.385 1.00 45.56 224 ARG A N 1
ATOM 1775 C CA . ARG A 1 224 ? 1.338 -5.977 -15.195 1.00 45.56 224 ARG A CA 1
ATOM 1776 C C . ARG A 1 224 ? 2.055 -6.771 -16.290 1.00 45.56 224 ARG A C 1
ATOM 1778 O O . ARG A 1 224 ? 2.981 -6.227 -16.889 1.00 45.56 224 ARG A O 1
ATOM 1785 N N . VAL A 1 225 ? 1.640 -8.014 -16.539 1.00 42.09 225 VAL A N 1
ATOM 1786 C CA . VAL A 1 225 ? 2.061 -8.788 -17.729 1.00 42.09 225 VAL A CA 1
ATOM 1787 C C . VAL A 1 225 ? 1.209 -8.400 -18.927 1.00 42.09 225 VAL A C 1
ATOM 1789 O O . VAL A 1 225 ? -0.010 -8.186 -18.734 1.00 42.09 225 VAL A O 1
#

Secondary structure (DSSP, 8-state):
--GGGS-PPPSS--SEEEEEE-TTTTEETTEE--S-TTS---HHHHHHHHHT-SS--S-EEEES-HHHHHHHHHHHHTTT--S-EEEEEE-TT-SSEEEHHHHHHHTTPPTT--------S--B-TTTSEEEEEEETTSPEEEEEEEETTEEEEEEEEPBPSSS----GGG--HHHHHHHHHHHHHHHH---SS-HHHHHHHHHHTT-S---SS-S--EEEE---

Solvent-accessible surface area (backbone atoms only — not comparable to full-atom values): 12870 Å² total; per-residue (Å²): 134,71,74,71,80,82,66,72,55,49,94,74,56,63,55,56,36,36,36,74,41,37,72,62,60,37,52,56,95,80,16,45,30,5,19,28,45,88,47,75,76,42,74,64,40,51,47,30,58,60,71,44,39,94,59,60,18,35,42,39,71,28,31,66,40,54,67,58,47,52,53,49,44,50,57,41,48,77,68,72,53,55,67,26,30,37,36,36,31,41,31,70,83,46,69,54,31,31,49,46,46,62,50,38,52,76,71,64,55,63,95,78,78,77,78,87,77,76,66,54,44,27,41,44,52,58,87,60,43,45,54,38,42,58,29,25,43,70,48,70,75,43,80,35,58,46,79,52,97,95,47,76,47,72,27,79,42,48,42,63,60,81,88,64,84,96,64,74,70,94,72,52,49,49,68,52,56,55,47,52,50,44,50,38,25,23,79,61,66,73,54,70,76,96,33,74,66,56,55,51,51,52,40,44,59,56,61,67,61,67,75,69,92,66,73,102,50,65,38,34,31,33,41,53,133

Sequence (225 aa):
MGPHGLFGPIKKPPVNLLRVGYNNNTFQNFNMVAGYPNMPITK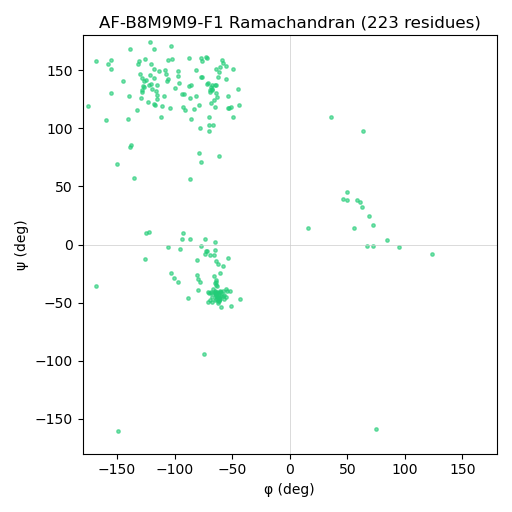EAFDDCLCWRPNATPFIPFTIDWGRALKRRRKLIGKGRQDVVIIAVWSKGLHNVYDAYEAAKTLRYRDGNVFDGHPQNQGIAADEYRVLAIFDGQNELEGVPLSVPGLIGPVTVPSFIPHTPRGTMKEMLEEQLQECLRIQIYSRTGIRGDSEQLLHLKRYMMGTFAPLSHHSLSSVMTFRV

Nearest PDB structures (foldseek):
  7ee6-assembly1_G  TM=4.192E-01  e=2.577E-01  Salmonella enterica subsp. enterica serovar Typhi str. CT18
  7bqx-assembly1_5  TM=2.072E-01  e=4.875E+00  Human herpesvirus 4 strain B95-8

Mean predicted aligned error: 10.31 Å

Radius of gyration: 17.38 Å; Cα contacts (8 Å, |Δi|>4): 423; chains: 1; bounding box: 47×38×45 Å

Organism: Talaromyces stipitatus (strain ATCC 10500 / CBS 375.48 / QM 6759 / NRRL 1006) (NCBI:txid441959)

pLDDT: mean 71.41, std 15.54, range [34.22, 90.06]

Foldseek 3Di:
DDQQPQFAADPFDDFKWKDKDAPCLQDDPNWGWAFCQPDPDHLVLLVCQQLVPPDAHQKFKTFLALVLSLVLLVVCVVVVTHQIKMWMKGQGQADFKGQNVSSCVSVVNDPPSDGHHDHGGDGDDCVRIFTQFMARSVADWDWAWEDDVPDIDTFTGHHGDDPDDDDDCNPDHNVNVLVNSQCSRCVGPVDHDPDPSSRSVRCSRRVVPDPPPDDDRRMMMGGDD